Protein AF-A0A1V4I608-F1 (afdb_monomer)

Radius of gyration: 16.25 Å; Cα contacts (8 Å, |Δi|>4): 400; chains: 1; bounding box: 49×30×39 Å

Organism: NCBI:txid29349

Foldseek 3Di:
DWKWWDQFPPDQATHIDDDDPVVVQVQQVDAAEDAAALVRLVPDDPVVVRVRQRRIWMQQADFQRRGQDPPGGPWHQKQKFWFFADQLCLVVCCQPPDPFWWKKKAGQNADSHGGTIIIIFGWPDIDDQVVQLVLNCVVCVVSPVVRTDPCSSGSSDIDHRHYYYNPGDIDMDTDDDPDPPPDDDDDVNVNTTD

Mean predicted aligned error: 4.3 Å

Secondary structure (DSSP, 8-state):
-EEEEESSTT-S--EEEE--HHHHHHHHSSPEEPSS-HHHHHHS-HHHHHHHH-S-EEESS-BGGG--STT-B--EEEEEEEESS--TTHHHHHHHH--S-EEEEE-TT-BTTB--EEEEEEEEEEE-HHHHHHHHHHHHHHH-GGGB-GGGG-TT--EEPPEE-TT----EEEE---S----S---TTGGGB-

Structure (mmCIF, N/CA/C/O backbone):
data_AF-A0A1V4I608-F1
#
_entry.id   AF-A0A1V4I608-F1
#
loop_
_atom_site.group_PDB
_atom_site.id
_atom_site.type_symbol
_atom_site.label_atom_id
_atom_site.label_alt_id
_atom_site.label_comp_id
_atom_site.label_asym_id
_atom_site.label_entity_id
_atom_site.label_seq_id
_atom_site.pdbx_PDB_ins_code
_atom_site.Cartn_x
_atom_site.Cartn_y
_atom_site.Cartn_z
_atom_site.occupancy
_atom_site.B_iso_or_equiv
_atom_site.auth_seq_id
_atom_site.auth_comp_id
_atom_site.auth_asym_id
_atom_site.auth_atom_id
_atom_site.pdbx_PDB_model_num
ATOM 1 N N . MET A 1 1 ? -9.593 11.914 5.713 1.00 96.25 1 MET A N 1
ATOM 2 C CA . MET A 1 1 ? -9.342 10.465 5.909 1.00 96.25 1 MET A CA 1
ATOM 3 C C . MET A 1 1 ? -8.212 10.274 6.912 1.00 96.25 1 MET A C 1
ATOM 5 O O . MET A 1 1 ? -7.323 11.114 6.968 1.00 96.25 1 MET A O 1
ATOM 9 N N . LYS A 1 2 ? -8.224 9.178 7.674 1.00 98.50 2 LYS A N 1
ATOM 10 C CA . LYS A 1 2 ? -7.239 8.855 8.719 1.00 98.50 2 LYS A CA 1
ATOM 11 C C . LYS A 1 2 ? -6.144 7.929 8.195 1.00 98.50 2 LYS A C 1
ATOM 13 O O . LYS A 1 2 ? -6.455 6.839 7.716 1.00 98.50 2 LYS A O 1
ATOM 18 N N . ILE A 1 3 ? -4.876 8.307 8.354 1.00 98.69 3 ILE A N 1
ATOM 19 C CA . ILE A 1 3 ? -3.728 7.440 8.046 1.00 98.69 3 ILE A CA 1
ATOM 20 C C . ILE A 1 3 ? -2.673 7.486 9.153 1.00 98.69 3 ILE A C 1
ATOM 22 O O . ILE A 1 3 ? -2.548 8.471 9.878 1.00 98.69 3 ILE A O 1
ATOM 26 N N . ALA A 1 4 ? -1.870 6.435 9.260 1.00 98.69 4 ALA A N 1
ATOM 27 C CA . ALA A 1 4 ? -0.684 6.407 10.103 1.00 98.69 4 ALA A CA 1
ATOM 28 C C . ALA A 1 4 ? 0.540 6.268 9.206 1.00 98.69 4 ALA A C 1
ATOM 30 O O . ALA A 1 4 ? 0.573 5.365 8.377 1.00 98.69 4 ALA A O 1
ATOM 31 N N . VAL A 1 5 ? 1.534 7.141 9.356 1.00 98.62 5 VAL A N 1
ATOM 32 C CA . VAL A 1 5 ? 2.731 7.155 8.500 1.00 98.62 5 VAL A CA 1
ATOM 33 C C . VAL A 1 5 ? 3.983 6.730 9.256 1.00 98.62 5 VAL A C 1
ATOM 35 O O . VAL A 1 5 ? 4.122 7.023 10.447 1.00 98.62 5 VAL A O 1
ATOM 38 N N . GLY A 1 6 ? 4.877 6.053 8.544 1.00 97.94 6 GLY A N 1
ATOM 39 C CA . GLY A 1 6 ? 6.201 5.644 9.004 1.00 97.94 6 GLY A CA 1
ATOM 40 C C . GLY A 1 6 ? 7.243 5.924 7.923 1.00 97.94 6 GLY A C 1
ATOM 41 O O . GLY A 1 6 ? 6.918 5.963 6.734 1.00 97.94 6 GLY A O 1
ATOM 42 N N . ASN A 1 7 ? 8.482 6.131 8.349 1.00 97.38 7 ASN A N 1
ATOM 43 C CA . ASN A 1 7 ? 9.650 6.311 7.492 1.00 97.38 7 ASN A CA 1
ATOM 44 C C . ASN A 1 7 ? 10.272 4.972 7.084 1.00 97.38 7 ASN A C 1
ATOM 46 O O . ASN A 1 7 ? 10.995 4.925 6.099 1.00 97.38 7 ASN A O 1
ATOM 50 N N . SER A 1 8 ? 9.981 3.899 7.824 1.00 97.00 8 SER A N 1
ATOM 51 C CA . SER A 1 8 ? 10.413 2.541 7.497 1.00 97.00 8 SER A CA 1
ATOM 52 C C . SER A 1 8 ? 9.378 1.496 7.916 1.00 97.00 8 SER A C 1
ATOM 54 O O . SER A 1 8 ? 8.658 1.660 8.908 1.00 97.00 8 SER A O 1
ATOM 56 N N . ARG A 1 9 ? 9.360 0.346 7.231 1.00 96.06 9 ARG A N 1
ATOM 57 C CA . ARG A 1 9 ? 8.638 -0.867 7.660 1.00 96.06 9 ARG A CA 1
ATOM 58 C C . ARG A 1 9 ? 9.006 -1.321 9.077 1.00 96.06 9 ARG A C 1
ATOM 60 O O . ARG A 1 9 ? 8.184 -1.972 9.733 1.00 96.06 9 ARG A O 1
ATOM 67 N N . MET A 1 10 ? 10.220 -0.976 9.521 1.00 96.25 10 MET A N 1
ATOM 68 C CA . MET A 1 10 ? 10.801 -1.326 10.819 1.00 96.25 10 MET A CA 1
ATOM 69 C C . MET A 1 10 ? 10.410 -0.353 11.940 1.00 96.25 10 MET A C 1
ATOM 71 O O . MET A 1 10 ? 10.720 -0.609 13.108 1.00 96.25 10 MET A O 1
ATOM 75 N N . ASP A 1 11 ? 9.705 0.739 11.622 1.00 96.88 11 ASP A N 1
ATOM 76 C CA . ASP A 1 11 ? 9.309 1.731 12.615 1.00 96.88 11 ASP A CA 1
ATOM 77 C C . ASP A 1 11 ? 8.405 1.128 13.690 1.00 96.88 11 ASP A C 1
ATOM 79 O O . ASP A 1 11 ? 7.340 0.554 13.430 1.00 96.88 11 ASP A O 1
ATOM 83 N N . LYS A 1 12 ? 8.806 1.336 14.947 1.00 95.44 12 LYS A N 1
ATOM 84 C CA . LYS A 1 12 ? 8.015 0.951 16.123 1.00 95.44 12 LYS A CA 1
ATOM 85 C C . LYS A 1 12 ? 6.909 1.959 16.436 1.00 95.44 12 LYS A C 1
ATOM 87 O O . LYS A 1 12 ? 5.921 1.586 17.072 1.00 95.44 12 LYS A O 1
ATOM 92 N N . LYS A 1 13 ? 7.083 3.217 16.012 1.00 97.06 13 LYS A N 1
ATOM 93 C CA . LYS A 1 13 ? 6.174 4.334 16.279 1.00 97.06 13 LYS A CA 1
ATOM 94 C C . LYS A 1 13 ? 5.799 5.038 14.976 1.00 97.06 13 LYS A C 1
ATOM 96 O O . LYS A 1 13 ? 6.612 5.717 14.367 1.00 97.06 13 LYS A O 1
ATOM 101 N N . TRP A 1 14 ? 4.542 4.881 14.606 1.00 98.44 14 TRP A N 1
ATOM 102 C CA . TRP A 1 14 ? 3.877 5.464 13.456 1.00 98.44 14 TRP A CA 1
ATOM 103 C C . TRP A 1 14 ? 3.117 6.714 13.894 1.00 98.44 14 TRP A C 1
ATOM 105 O O . TRP A 1 14 ? 2.554 6.765 14.994 1.00 98.44 14 TRP A O 1
ATOM 115 N N . LYS A 1 15 ? 3.090 7.731 13.036 1.00 98.62 15 LYS A N 1
ATOM 116 C CA . LYS A 1 15 ? 2.418 9.002 13.314 1.00 98.62 15 LYS A CA 1
ATOM 117 C C . LYS A 1 15 ? 1.023 8.994 12.699 1.00 98.62 15 LYS A C 1
ATOM 119 O O . LYS A 1 15 ? 0.893 9.037 11.478 1.00 98.62 15 LYS A O 1
ATOM 124 N N . ASN A 1 16 ? -0.005 8.965 13.543 1.00 98.69 16 ASN A N 1
ATOM 125 C CA . ASN A 1 16 ? -1.384 9.187 13.110 1.00 98.69 16 ASN A CA 1
ATOM 126 C C . ASN A 1 16 ? -1.534 10.631 12.609 1.00 98.69 16 ASN A C 1
ATOM 128 O O . ASN A 1 16 ? -1.031 11.563 13.241 1.00 98.69 16 ASN A O 1
ATOM 132 N N . LYS A 1 17 ? -2.213 10.806 11.477 1.00 98.25 17 LYS A N 1
ATOM 133 C CA . LYS A 1 17 ? -2.583 12.106 10.917 1.00 98.25 17 LYS A CA 1
ATOM 134 C C . LYS A 1 17 ? -3.843 11.979 10.066 1.00 98.25 17 LYS A C 1
ATOM 136 O O . LYS A 1 17 ? -4.234 10.872 9.687 1.00 98.25 17 LYS A O 1
ATOM 141 N N . ASP A 1 18 ? -4.417 13.120 9.728 1.00 98.44 18 ASP A N 1
ATOM 142 C CA . ASP A 1 18 ? -5.490 13.208 8.749 1.00 98.44 18 ASP A CA 1
ATOM 143 C C . ASP A 1 18 ? -4.939 13.718 7.414 1.00 98.44 18 ASP A C 1
ATOM 145 O O . ASP A 1 18 ? -3.941 14.441 7.368 1.00 98.44 18 ASP A O 1
ATOM 149 N N . ILE A 1 19 ? -5.547 13.269 6.320 1.00 98.19 19 ILE A N 1
ATOM 150 C CA . ILE A 1 19 ? -5.201 13.639 4.946 1.00 98.19 19 ILE A CA 1
ATOM 151 C C . ILE A 1 19 ? -6.474 13.677 4.088 1.00 98.19 19 ILE A C 1
ATOM 153 O O . ILE A 1 19 ? -7.388 12.867 4.300 1.00 98.19 19 ILE A O 1
ATOM 157 N N . SER A 1 20 ? -6.558 14.613 3.142 1.00 97.38 20 SER A N 1
ATOM 158 C CA . SER A 1 20 ? -7.608 14.619 2.114 1.00 97.38 20 SER A CA 1
ATOM 159 C C . SER A 1 20 ? -7.353 13.517 1.073 1.00 97.38 20 SER A C 1
ATOM 161 O O . SER A 1 20 ? -6.256 12.950 1.007 1.00 97.38 20 SER A O 1
ATOM 163 N N . TRP A 1 21 ? -8.364 13.155 0.280 1.00 96.38 21 TRP A N 1
ATOM 164 C CA . TRP A 1 21 ? -8.167 12.181 -0.803 1.00 96.38 21 TRP A CA 1
ATOM 165 C C . TRP A 1 21 ? -7.263 12.753 -1.898 1.00 96.38 21 TRP A C 1
ATOM 167 O O . TRP A 1 21 ? -6.399 12.058 -2.435 1.00 96.38 21 TRP A O 1
ATOM 177 N N . GLU A 1 22 ? -7.404 14.047 -2.150 1.00 96.31 22 GLU A N 1
ATOM 178 C CA . GLU A 1 22 ? -6.647 14.830 -3.115 1.00 96.31 22 GLU A CA 1
ATOM 179 C C . GLU A 1 22 ? -5.164 14.873 -2.735 1.00 96.31 22 GLU A C 1
ATOM 181 O O . GLU A 1 22 ? -4.315 14.541 -3.564 1.00 96.31 22 GLU A O 1
ATOM 186 N N . ASP A 1 23 ? -4.848 15.174 -1.470 1.00 97.75 23 ASP A N 1
ATOM 187 C CA . ASP A 1 23 ? -3.469 15.186 -0.962 1.00 97.75 23 ASP A CA 1
ATOM 188 C C . ASP A 1 23 ? -2.861 13.784 -0.942 1.00 97.75 23 ASP A C 1
ATOM 190 O O . ASP A 1 23 ? -1.670 13.612 -1.214 1.00 97.75 23 ASP A O 1
ATOM 194 N N . PHE A 1 24 ? -3.663 12.758 -0.631 1.00 98.25 24 PHE A N 1
ATOM 195 C CA . PHE A 1 24 ? -3.201 11.374 -0.703 1.00 98.25 24 PHE A CA 1
ATOM 196 C C . PHE A 1 24 ? -2.825 11.007 -2.143 1.00 98.25 24 PHE A C 1
ATOM 198 O O . PHE A 1 24 ? -1.715 10.528 -2.381 1.00 98.25 24 PHE A O 1
ATOM 205 N N . CYS A 1 25 ? -3.703 11.298 -3.107 1.00 97.81 25 CYS A N 1
ATOM 206 C CA . CYS A 1 25 ? -3.433 11.091 -4.527 1.00 97.81 25 CYS A CA 1
ATOM 207 C C . CYS A 1 25 ? -2.210 11.891 -4.987 1.00 97.81 25 CYS A C 1
ATOM 209 O O . CYS A 1 25 ? -1.342 11.342 -5.660 1.00 97.81 25 CYS A O 1
ATOM 211 N N . ALA A 1 26 ? -2.096 13.162 -4.592 1.00 97.62 26 ALA A N 1
ATOM 212 C CA . ALA A 1 26 ? -0.936 13.997 -4.894 1.00 97.62 26 ALA A CA 1
ATOM 213 C C . ALA A 1 26 ? 0.365 13.390 -4.349 1.00 97.62 26 ALA A C 1
ATOM 215 O O . ALA A 1 26 ? 1.379 13.381 -5.044 1.00 97.62 26 ALA A O 1
ATOM 216 N N . ARG A 1 27 ? 0.333 12.810 -3.141 1.00 97.38 27 ARG A N 1
ATOM 217 C CA . ARG A 1 27 ? 1.498 12.154 -2.536 1.00 97.38 27 ARG A CA 1
ATOM 218 C C . ARG A 1 27 ? 1.957 10.920 -3.309 1.00 97.38 27 ARG A C 1
ATOM 220 O O . ARG A 1 27 ? 3.168 10.700 -3.381 1.00 97.38 27 ARG A O 1
ATOM 227 N N . VAL A 1 28 ? 1.028 10.113 -3.831 1.00 98.06 28 VAL A N 1
ATOM 228 C CA . VAL A 1 28 ? 1.359 8.875 -4.563 1.00 98.06 28 VAL A CA 1
ATOM 229 C C . VAL A 1 28 ? 1.625 9.096 -6.053 1.00 98.06 28 VAL A C 1
ATOM 231 O O . VAL A 1 28 ? 2.233 8.232 -6.668 1.00 98.06 28 VAL A O 1
ATOM 234 N N . LYS A 1 29 ? 1.258 10.254 -6.626 1.00 97.50 29 LYS A N 1
ATOM 235 C CA . LYS A 1 29 ? 1.559 10.632 -8.026 1.00 97.50 29 LYS A CA 1
ATOM 236 C C . LYS A 1 29 ? 3.047 10.671 -8.367 1.00 97.50 29 LYS A C 1
ATOM 238 O O . LYS A 1 29 ? 3.391 10.557 -9.538 1.00 97.50 29 LYS A O 1
ATOM 243 N N . THR A 1 30 ? 3.915 10.806 -7.370 1.00 95.62 30 THR A N 1
ATOM 244 C CA . THR A 1 30 ? 5.365 10.854 -7.569 1.00 95.62 30 THR A CA 1
ATOM 245 C C . THR A 1 30 ? 6.028 9.672 -6.883 1.00 95.62 30 THR A C 1
ATOM 247 O O . THR A 1 30 ? 5.910 9.502 -5.669 1.00 95.62 30 THR A O 1
ATOM 250 N N . THR A 1 31 ? 6.767 8.882 -7.659 1.00 98.38 31 THR A N 1
ATOM 251 C CA . THR A 1 31 ? 7.584 7.776 -7.153 1.00 98.38 31 THR A CA 1
ATOM 252 C C . THR A 1 31 ? 8.979 8.237 -6.744 1.00 98.38 31 THR A C 1
ATOM 254 O O . THR A 1 31 ? 9.553 9.133 -7.367 1.00 98.38 31 THR A O 1
ATOM 257 N N . GLN A 1 32 ? 9.554 7.601 -5.724 1.00 98.44 32 GLN A N 1
ATOM 258 C CA . GLN A 1 32 ? 10.976 7.742 -5.436 1.00 98.44 32 GLN A CA 1
ATOM 259 C C . GLN A 1 32 ? 11.786 6.802 -6.331 1.00 98.44 32 GLN A C 1
ATOM 261 O O . GLN A 1 32 ? 11.643 5.581 -6.259 1.00 98.44 32 GLN A O 1
ATOM 266 N N . ARG A 1 33 ? 12.659 7.381 -7.159 1.00 98.44 33 ARG A N 1
ATOM 267 C CA . ARG A 1 33 ? 13.592 6.617 -7.985 1.00 98.44 33 ARG A CA 1
ATOM 268 C C . ARG A 1 33 ? 14.778 6.140 -7.157 1.00 98.44 33 ARG A C 1
ATOM 270 O O . ARG A 1 33 ? 15.404 6.936 -6.459 1.00 98.44 33 ARG A O 1
ATOM 277 N N . THR A 1 34 ? 15.052 4.846 -7.226 1.00 98.19 34 THR A N 1
ATOM 278 C CA . THR A 1 34 ? 16.224 4.203 -6.623 1.00 98.19 34 THR A CA 1
ATOM 279 C C . THR A 1 34 ? 17.317 4.022 -7.678 1.00 98.19 34 THR A C 1
ATOM 281 O O . THR A 1 34 ? 17.099 4.272 -8.864 1.00 98.19 34 THR A O 1
ATOM 284 N N . THR A 1 35 ? 18.536 3.700 -7.247 1.00 97.75 35 THR A N 1
ATOM 285 C CA . THR A 1 35 ? 19.721 3.731 -8.119 1.00 97.75 35 THR A CA 1
ATOM 286 C C . THR A 1 35 ? 19.857 2.487 -8.987 1.00 97.75 35 THR A C 1
ATOM 288 O O . THR A 1 35 ? 20.356 2.573 -10.105 1.00 97.75 35 THR A O 1
ATOM 291 N N . GLU A 1 36 ? 19.426 1.337 -8.481 1.00 98.31 36 GLU A N 1
ATOM 292 C CA . GLU A 1 36 ? 19.497 0.069 -9.196 1.00 98.31 36 GLU A CA 1
ATOM 293 C C . GLU A 1 36 ? 18.494 0.009 -10.349 1.00 98.31 36 GLU A C 1
ATOM 295 O O . GLU A 1 36 ? 17.452 0.668 -10.342 1.00 98.31 36 GLU A O 1
ATOM 300 N N . THR A 1 37 ? 18.819 -0.808 -11.338 1.00 98.50 37 THR A N 1
ATOM 301 C CA . THR A 1 37 ? 17.921 -1.199 -12.426 1.00 98.50 37 THR A CA 1
ATOM 302 C C . THR A 1 37 ? 16.945 -2.294 -11.983 1.00 98.50 37 THR A C 1
ATOM 304 O O . THR A 1 37 ? 17.170 -2.993 -10.990 1.00 98.50 37 THR A O 1
ATOM 307 N N . VAL A 1 38 ? 15.866 -2.500 -12.740 1.00 97.94 38 VAL A N 1
ATOM 308 C CA . VAL A 1 38 ? 14.900 -3.589 -12.513 1.00 97.94 38 VAL A CA 1
ATOM 309 C C . VAL A 1 38 ? 15.606 -4.952 -12.507 1.00 97.94 38 VAL A C 1
ATOM 311 O O . VAL A 1 38 ? 15.299 -5.824 -11.686 1.00 97.94 38 VAL A O 1
ATOM 314 N N . GLU A 1 39 ? 16.582 -5.143 -13.395 1.00 97.88 39 GLU A N 1
ATOM 315 C CA . GLU A 1 39 ? 17.366 -6.369 -13.533 1.00 97.88 39 GLU A CA 1
ATOM 316 C C . GLU A 1 39 ? 18.256 -6.620 -12.313 1.00 97.88 39 GLU A C 1
ATOM 318 O O . GLU A 1 39 ? 18.344 -7.751 -11.826 1.00 97.88 39 GLU A O 1
ATOM 323 N N . GLU A 1 40 ? 18.912 -5.574 -11.807 1.00 98.25 40 GLU A N 1
ATOM 324 C CA . GLU A 1 40 ? 19.724 -5.640 -10.591 1.00 98.25 40 GLU A CA 1
ATOM 325 C C . GLU A 1 40 ? 18.850 -5.922 -9.373 1.00 98.25 40 GLU A C 1
ATOM 327 O O . GLU A 1 40 ? 19.129 -6.864 -8.628 1.00 98.25 40 GLU A O 1
ATOM 332 N N . TYR A 1 41 ? 17.741 -5.189 -9.220 1.00 98.12 41 TYR A N 1
ATOM 333 C CA . TYR A 1 41 ? 16.797 -5.367 -8.119 1.00 98.12 41 TYR A CA 1
ATOM 334 C C . TYR A 1 41 ? 16.296 -6.813 -8.025 1.00 98.12 41 TYR A C 1
ATOM 336 O O . TYR A 1 41 ? 16.252 -7.409 -6.943 1.00 98.12 41 TYR A O 1
ATOM 344 N N . ARG A 1 42 ? 15.959 -7.428 -9.166 1.00 96.25 42 ARG A N 1
ATOM 345 C CA . ARG A 1 42 ? 15.467 -8.815 -9.235 1.00 96.25 42 ARG A CA 1
ATOM 346 C C . ARG A 1 42 ? 16.491 -9.852 -8.772 1.00 96.25 42 ARG A C 1
ATOM 348 O O . ARG A 1 42 ? 16.083 -10.883 -8.242 1.00 96.25 42 ARG A O 1
ATOM 355 N N . LYS A 1 43 ? 17.791 -9.581 -8.925 1.00 97.62 43 LYS A N 1
ATOM 356 C CA . LYS A 1 43 ? 18.880 -10.478 -8.493 1.00 97.62 43 LYS A CA 1
ATOM 357 C C . LYS A 1 43 ? 19.172 -10.391 -6.992 1.00 97.62 43 LYS A C 1
ATOM 359 O O . LYS A 1 43 ? 19.832 -11.274 -6.446 1.00 97.62 43 LYS A O 1
ATOM 364 N N . LEU A 1 44 ? 18.698 -9.342 -6.318 1.00 97.62 44 LEU A N 1
ATOM 365 C CA . LEU A 1 44 ? 18.917 -9.146 -4.888 1.00 97.62 44 LEU A CA 1
ATOM 366 C C . LEU A 1 44 ? 18.122 -10.138 -4.035 1.00 97.62 44 LEU A C 1
ATOM 368 O O . LEU A 1 44 ? 17.030 -10.589 -4.390 1.00 97.62 44 LEU A O 1
ATOM 372 N N . LYS A 1 45 ? 18.642 -10.426 -2.839 1.00 97.88 45 LYS A N 1
ATOM 373 C CA . LYS A 1 45 ? 17.911 -11.214 -1.839 1.00 97.88 45 LYS A CA 1
ATOM 374 C C . LYS A 1 45 ? 16.685 -10.435 -1.355 1.00 97.88 45 LYS A C 1
ATOM 376 O O . LYS A 1 45 ? 16.708 -9.208 -1.284 1.00 97.88 45 LYS A O 1
ATOM 381 N N . ARG A 1 46 ? 15.643 -11.149 -0.915 1.00 95.75 46 ARG A N 1
ATOM 382 C CA . ARG A 1 46 ? 14.383 -10.552 -0.426 1.00 95.75 46 ARG A CA 1
ATOM 383 C C . ARG A 1 46 ? 14.590 -9.439 0.611 1.00 95.75 46 ARG A C 1
ATOM 385 O O . ARG A 1 46 ? 13.926 -8.418 0.522 1.00 95.75 46 ARG A O 1
ATOM 392 N N . GLY A 1 47 ? 15.516 -9.618 1.557 1.00 97.19 47 GLY A N 1
ATOM 393 C CA . GLY A 1 47 ? 15.830 -8.592 2.559 1.00 97.19 47 GLY A CA 1
ATOM 394 C C . GLY A 1 47 ? 16.302 -7.281 1.927 1.00 97.19 47 GLY A C 1
ATOM 395 O O . GLY A 1 47 ? 15.717 -6.242 2.187 1.00 97.19 47 GLY A O 1
ATOM 396 N N . GLN A 1 48 ? 17.266 -7.356 1.006 1.00 97.62 48 GLN A N 1
ATOM 397 C CA . GLN A 1 48 ? 17.793 -6.191 0.287 1.00 97.62 48 GLN A CA 1
ATOM 398 C C . GLN A 1 48 ? 16.725 -5.534 -0.598 1.00 97.62 48 GLN A C 1
ATOM 400 O O . GLN A 1 48 ? 16.621 -4.314 -0.637 1.00 97.62 48 GLN A O 1
ATOM 405 N N . GLN A 1 49 ? 15.895 -6.337 -1.274 1.00 98.12 49 GLN A N 1
ATOM 406 C CA . GLN A 1 49 ? 14.754 -5.835 -2.046 1.00 98.12 49 GLN A CA 1
ATOM 407 C C . GLN A 1 49 ? 13.772 -5.055 -1.170 1.00 98.12 49 GLN A C 1
ATOM 409 O O . GLN A 1 49 ? 13.253 -4.013 -1.578 1.00 98.12 49 GLN A O 1
ATOM 414 N N . ASP A 1 50 ? 13.483 -5.581 0.019 1.00 97.38 50 ASP A N 1
ATOM 415 C CA . ASP A 1 50 ? 12.602 -4.918 0.962 1.00 97.38 50 ASP A CA 1
ATOM 416 C C . ASP A 1 50 ? 13.218 -3.633 1.524 1.00 97.38 50 ASP A C 1
ATOM 418 O O . ASP A 1 50 ? 12.479 -2.679 1.727 1.00 97.38 50 ASP A O 1
ATOM 422 N N . ASP A 1 51 ? 14.530 -3.598 1.754 1.00 97.75 51 ASP A N 1
ATOM 423 C CA . ASP A 1 51 ? 15.219 -2.412 2.271 1.00 97.75 51 ASP A CA 1
ATOM 424 C C . ASP A 1 51 ? 15.280 -1.293 1.216 1.00 97.75 51 ASP A C 1
ATOM 426 O O . ASP A 1 51 ? 15.032 -0.136 1.534 1.00 97.75 51 ASP A O 1
ATOM 430 N N . ILE A 1 52 ? 15.517 -1.630 -0.056 1.00 98.00 52 ILE A N 1
ATOM 431 C CA . ILE A 1 52 ? 15.530 -0.661 -1.168 1.00 98.00 52 ILE A CA 1
ATOM 432 C C . ILE A 1 52 ? 14.147 -0.055 -1.415 1.00 98.00 52 ILE A C 1
ATOM 434 O O . ILE A 1 52 ? 14.015 1.153 -1.611 1.00 98.00 52 ILE A O 1
ATOM 438 N N . LYS A 1 53 ? 13.094 -0.884 -1.422 1.00 96.50 53 LYS A N 1
ATOM 439 C CA . LYS A 1 53 ? 11.738 -0.390 -1.706 1.00 96.50 53 LYS A CA 1
ATOM 440 C C . LYS A 1 53 ? 11.141 0.399 -0.537 1.00 96.50 53 LYS A C 1
ATOM 442 O O . LYS A 1 53 ? 10.122 1.067 -0.735 1.00 96.50 53 LYS A O 1
ATOM 447 N N . ASP A 1 54 ? 11.726 0.283 0.657 1.00 98.06 54 ASP A N 1
ATOM 448 C CA . ASP A 1 54 ? 11.269 0.926 1.886 1.00 98.06 54 ASP A CA 1
ATOM 449 C C . ASP A 1 54 ? 11.646 2.408 1.922 1.00 98.06 54 ASP A C 1
ATOM 451 O O . ASP A 1 54 ? 12.580 2.847 2.582 1.00 98.06 54 ASP A O 1
ATOM 455 N N . VAL A 1 55 ? 10.848 3.195 1.213 1.00 97.88 55 VAL A N 1
ATOM 456 C CA . VAL A 1 55 ? 10.889 4.663 1.212 1.00 97.88 55 VAL A CA 1
ATOM 457 C C . VAL A 1 55 ? 9.872 5.250 2.202 1.00 97.88 55 VAL A C 1
ATOM 459 O O . VAL A 1 55 ? 9.300 6.329 2.008 1.00 97.88 55 VAL A O 1
ATOM 462 N N . GLY A 1 56 ? 9.579 4.477 3.249 1.00 98.25 56 GLY A N 1
ATOM 463 C CA . GLY A 1 56 ? 8.464 4.685 4.155 1.00 98.25 56 GLY A CA 1
ATOM 464 C C . GLY A 1 56 ? 7.128 4.216 3.588 1.00 98.25 56 GLY A C 1
ATOM 465 O O . GLY A 1 56 ? 7.000 3.713 2.468 1.00 98.25 56 GLY A O 1
ATOM 466 N N . GLY A 1 57 ? 6.084 4.396 4.388 1.00 98.25 57 GLY A N 1
ATOM 467 C CA . GLY A 1 57 ? 4.752 3.947 4.019 1.00 98.25 57 GLY A CA 1
ATOM 468 C C . GLY A 1 57 ? 3.656 4.475 4.921 1.00 98.25 57 GLY A C 1
ATOM 469 O O . GLY A 1 57 ? 3.848 5.383 5.739 1.00 98.25 57 GLY A O 1
ATOM 470 N N . PHE A 1 58 ? 2.483 3.877 4.766 1.00 98.69 58 PHE A N 1
ATOM 471 C CA . PHE A 1 58 ? 1.298 4.213 5.532 1.00 98.69 58 PHE A CA 1
ATOM 472 C C . PHE A 1 58 ? 0.467 2.981 5.875 1.00 98.69 58 PHE A C 1
ATOM 474 O O . PHE A 1 58 ? 0.469 1.976 5.171 1.00 98.69 58 PHE A O 1
ATOM 481 N N . VAL A 1 59 ? -0.297 3.092 6.953 1.00 98.62 59 VAL A N 1
ATOM 482 C CA . VAL A 1 59 ? -1.483 2.279 7.214 1.00 98.62 59 VAL A CA 1
ATOM 483 C C . VAL A 1 59 ? -2.688 3.172 6.933 1.00 98.62 59 VAL A C 1
ATOM 485 O O . VAL A 1 59 ? -2.710 4.328 7.360 1.00 98.62 59 VAL A O 1
ATOM 488 N N . GLY A 1 60 ? -3.688 2.657 6.217 1.00 98.19 60 GLY A N 1
ATOM 489 C CA . GLY A 1 60 ? -4.901 3.387 5.829 1.00 98.19 60 GLY A CA 1
ATOM 490 C C . GLY A 1 60 ? -5.888 3.631 6.975 1.00 98.19 60 GLY A C 1
ATOM 491 O O . GLY A 1 60 ? -7.081 3.390 6.815 1.00 98.19 60 GLY A O 1
ATOM 492 N N . GLY A 1 61 ? -5.390 4.013 8.149 1.00 98.25 61 GLY A N 1
ATOM 493 C CA . GLY A 1 61 ? -6.137 4.135 9.394 1.00 98.25 61 GLY A CA 1
ATOM 494 C C . GLY A 1 61 ? -5.280 4.669 10.541 1.00 98.25 61 GLY A C 1
ATOM 495 O O . GLY A 1 61 ? -4.082 4.888 10.372 1.00 98.25 61 GLY A O 1
ATOM 496 N N . HIS A 1 62 ? -5.870 4.869 11.720 1.00 98.62 62 HIS A N 1
ATOM 497 C CA . HIS A 1 62 ? -5.123 5.258 12.925 1.00 98.62 62 HIS A CA 1
ATOM 498 C C . HIS A 1 62 ? -4.736 4.045 13.770 1.00 98.62 62 HIS A C 1
ATOM 500 O O . HIS A 1 62 ? -5.448 3.042 13.835 1.00 98.62 62 HIS A O 1
ATOM 506 N N . LEU A 1 63 ? -3.602 4.160 14.459 1.00 98.69 63 LEU A N 1
ATOM 507 C CA . LEU A 1 63 ? -3.039 3.103 15.294 1.00 98.69 63 LEU A CA 1
ATOM 508 C C . LEU A 1 63 ? -3.038 3.501 16.773 1.00 98.69 63 LEU A C 1
ATOM 510 O O . LEU A 1 63 ? -2.598 4.597 17.139 1.00 98.69 63 LEU A O 1
ATOM 514 N N . LYS A 1 64 ? -3.463 2.587 17.649 1.00 98.38 64 LYS A N 1
ATOM 515 C CA . LYS A 1 64 ? -3.423 2.741 19.106 1.00 98.38 64 LYS A CA 1
ATOM 516 C C . LYS A 1 64 ? -1.973 2.877 19.561 1.00 98.38 64 LYS A C 1
ATOM 518 O O . LYS A 1 64 ? -1.148 1.988 19.330 1.00 98.38 64 LYS A O 1
ATOM 523 N N . GLY A 1 65 ? -1.656 4.014 20.183 1.00 97.06 65 GLY A N 1
ATOM 524 C CA . GLY A 1 65 ? -0.296 4.348 20.616 1.00 97.06 65 GLY A CA 1
ATOM 525 C C . GLY A 1 65 ? 0.720 4.442 19.470 1.00 97.06 65 GLY A C 1
ATOM 526 O O . GLY A 1 65 ? 1.914 4.288 19.714 1.00 97.06 65 GLY A O 1
ATOM 527 N N . GLY A 1 66 ? 0.262 4.624 18.223 1.00 97.38 66 GLY A N 1
ATOM 528 C CA . GLY A 1 66 ? 1.134 4.666 17.048 1.00 97.38 66 GLY A CA 1
ATOM 529 C C . GLY A 1 66 ? 1.849 3.343 16.765 1.00 97.38 66 GLY A C 1
ATOM 530 O O . GLY A 1 66 ? 2.906 3.343 16.150 1.00 97.38 66 GLY A O 1
ATOM 531 N N . ARG A 1 67 ? 1.341 2.200 17.238 1.00 97.62 67 ARG A N 1
ATOM 532 C CA . ARG A 1 67 ? 2.029 0.914 17.066 1.00 97.62 67 ARG A CA 1
ATOM 533 C C . ARG A 1 67 ? 1.298 0.027 16.070 1.00 97.62 67 ARG A C 1
ATOM 535 O O . ARG A 1 67 ? 0.165 -0.373 16.316 1.00 97.62 67 ARG A O 1
ATOM 542 N N . ARG A 1 68 ? 1.982 -0.328 14.983 1.00 96.94 68 ARG A N 1
ATOM 543 C CA . ARG A 1 68 ? 1.469 -1.214 13.934 1.00 96.94 68 ARG A CA 1
ATOM 544 C C . ARG A 1 68 ? 1.586 -2.679 14.364 1.00 96.94 68 ARG A C 1
ATOM 546 O O . ARG A 1 68 ? 2.668 -3.256 14.325 1.00 96.94 68 ARG A O 1
ATOM 553 N N . LYS A 1 69 ? 0.477 -3.263 14.816 1.00 95.88 69 LYS A N 1
ATOM 554 C CA . LYS A 1 69 ? 0.319 -4.696 15.122 1.00 95.88 69 LYS A CA 1
ATOM 555 C C . LYS A 1 69 ? -1.169 -5.066 15.108 1.00 95.88 69 LYS A C 1
ATOM 557 O O . LYS A 1 69 ? -2.008 -4.173 15.226 1.00 95.88 69 LYS A O 1
ATOM 562 N N . LYS A 1 70 ? -1.484 -6.360 15.017 1.00 95.19 70 LYS A N 1
ATOM 563 C CA . LYS A 1 70 ? -2.855 -6.877 15.173 1.00 95.19 70 LYS A CA 1
ATOM 564 C C . LYS A 1 70 ? -3.488 -6.384 16.484 1.00 95.19 70 LYS A C 1
ATOM 566 O O . LYS A 1 70 ? -2.807 -6.358 17.516 1.00 95.19 70 LYS A O 1
ATOM 571 N N . GLY A 1 71 ? -4.753 -5.968 16.436 1.00 95.50 71 GLY A N 1
ATOM 572 C CA . GLY A 1 71 ? -5.505 -5.439 17.583 1.00 95.50 71 GLY A CA 1
ATOM 573 C C . GLY A 1 71 ? -5.154 -4.000 17.983 1.00 95.50 71 GLY A C 1
ATOM 574 O O . GLY A 1 71 ? -5.704 -3.472 18.948 1.00 95.50 71 GLY A O 1
ATOM 575 N N . ASN A 1 72 ? -4.226 -3.349 17.274 1.00 97.56 72 ASN A N 1
ATOM 576 C CA . ASN A 1 72 ? -3.883 -1.944 17.499 1.00 97.56 72 ASN A CA 1
ATOM 577 C C . ASN A 1 72 ? -4.424 -1.013 16.410 1.00 97.56 72 ASN A C 1
ATOM 579 O O . ASN A 1 72 ? -4.153 0.186 16.465 1.00 97.56 72 ASN A O 1
ATOM 583 N N . VAL A 1 73 ? -5.162 -1.522 15.427 1.00 98.19 73 VAL A N 1
ATOM 584 C CA . VAL A 1 73 ? -5.800 -0.680 14.415 1.00 98.19 73 VAL A CA 1
ATOM 585 C C . VAL A 1 73 ? -7.084 -0.124 15.015 1.00 98.19 73 VAL A C 1
ATOM 587 O O . VAL A 1 73 ? -8.010 -0.872 15.298 1.00 98.19 73 VAL A O 1
ATOM 590 N N . LEU A 1 74 ? -7.123 1.188 15.254 1.00 98.19 74 LEU A N 1
ATOM 591 C CA . LEU A 1 74 ? -8.303 1.842 15.829 1.00 98.19 74 LEU A CA 1
ATOM 592 C C . LEU A 1 74 ? -9.439 1.913 14.811 1.00 98.19 74 LEU A C 1
ATOM 594 O O . LEU A 1 74 ? -10.601 1.749 15.164 1.00 98.19 74 LEU A O 1
ATOM 598 N N . CYS A 1 75 ? -9.087 2.163 13.554 1.00 98.12 75 CYS A N 1
ATOM 599 C CA . CYS A 1 75 ? -10.006 2.175 12.430 1.00 98.12 75 CYS A CA 1
ATOM 600 C C . CYS A 1 75 ? -9.234 2.083 11.116 1.00 98.12 75 CYS A C 1
ATOM 602 O O . CYS A 1 75 ? -8.022 2.313 11.075 1.00 98.12 75 CYS A O 1
ATOM 604 N N . ARG A 1 76 ? -9.953 1.801 10.032 1.00 98.38 76 ARG A N 1
ATOM 605 C CA . ARG A 1 76 ? -9.507 1.928 8.646 1.00 98.38 76 ARG A CA 1
ATOM 606 C C . ARG A 1 76 ? -10.405 2.932 7.937 1.00 98.38 76 ARG A C 1
ATOM 608 O O . ARG A 1 76 ? -11.622 2.853 8.043 1.00 98.38 76 ARG A O 1
ATOM 615 N N . SER A 1 77 ? -9.794 3.871 7.226 1.00 98.19 77 SER A N 1
ATOM 616 C CA . SER A 1 77 ? -10.478 4.838 6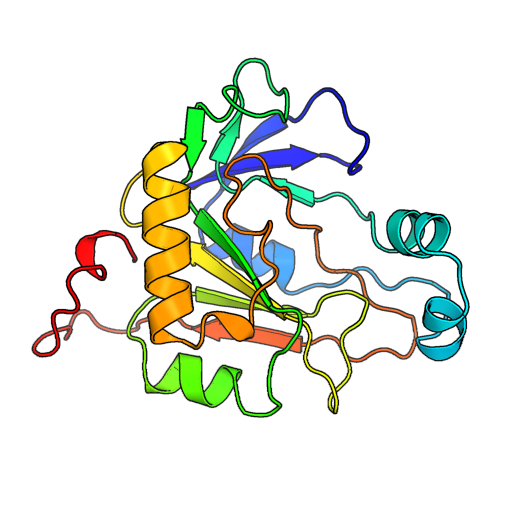.355 1.00 98.19 77 SER A CA 1
ATOM 617 C C . SER A 1 77 ? -10.148 4.639 4.870 1.00 98.19 77 SER A C 1
ATOM 619 O O . SER A 1 77 ? -10.734 5.291 4.014 1.00 98.19 77 SER A O 1
ATOM 621 N N . LEU A 1 78 ? -9.226 3.717 4.569 1.00 97.88 78 LEU A N 1
ATOM 622 C CA . LEU A 1 78 ? -8.876 3.274 3.222 1.00 97.88 78 LEU A CA 1
ATOM 623 C C . LEU A 1 78 ? -8.847 1.740 3.171 1.00 97.88 78 LEU A C 1
ATOM 625 O O . LEU A 1 78 ? -8.250 1.101 4.056 1.00 97.88 78 LEU A O 1
ATOM 629 N N . LEU A 1 79 ? -9.377 1.155 2.095 1.00 97.75 79 LEU A N 1
ATOM 630 C CA . LEU A 1 79 ? -8.913 -0.149 1.625 1.00 97.75 79 LEU A CA 1
ATOM 631 C C . LEU A 1 79 ? -7.568 0.027 0.943 1.00 97.75 79 LEU A C 1
ATOM 633 O O . LEU A 1 79 ? -7.361 0.968 0.180 1.00 97.75 79 LEU A O 1
ATOM 637 N N . THR A 1 80 ? -6.649 -0.877 1.246 1.00 98.19 80 THR A N 1
ATOM 638 C CA . THR A 1 80 ? -5.322 -0.888 0.644 1.00 98.19 80 THR A CA 1
ATOM 639 C C . THR A 1 80 ? -5.024 -2.321 0.243 1.00 98.19 80 THR A C 1
ATOM 641 O O . THR A 1 80 ? -4.755 -3.146 1.118 1.00 98.19 80 THR A O 1
ATOM 644 N N . LEU A 1 81 ? -5.120 -2.622 -1.048 1.00 98.44 81 LEU A N 1
ATOM 645 C CA . LEU A 1 81 ? -4.997 -3.978 -1.577 1.00 98.44 81 LEU A CA 1
ATOM 646 C C . LEU A 1 81 ? -3.724 -4.106 -2.428 1.00 98.44 81 LEU A C 1
ATOM 648 O O . LEU A 1 81 ? -3.542 -3.339 -3.372 1.00 98.44 81 LEU A O 1
ATOM 652 N N . ASP A 1 82 ? -2.835 -5.035 -2.069 1.00 98.06 82 ASP A N 1
ATOM 653 C CA . ASP A 1 82 ? -1.599 -5.355 -2.804 1.00 98.06 82 ASP A CA 1
ATOM 654 C C . ASP A 1 82 ? -1.942 -6.380 -3.894 1.00 98.06 82 ASP A C 1
ATOM 656 O O . ASP A 1 82 ? -2.307 -7.519 -3.599 1.00 98.06 82 ASP A O 1
ATOM 660 N N . MET A 1 83 ? -1.901 -5.950 -5.152 1.00 98.38 83 MET A N 1
ATOM 661 C CA . MET A 1 83 ? -2.201 -6.765 -6.324 1.00 98.38 83 MET A CA 1
ATOM 662 C C . MET A 1 83 ? -0.891 -7.278 -6.919 1.00 98.38 83 MET A C 1
ATOM 664 O O . MET A 1 83 ? -0.185 -6.553 -7.624 1.00 98.38 83 MET A O 1
ATOM 668 N N . ASP A 1 84 ? -0.567 -8.530 -6.615 1.00 97.44 84 ASP A N 1
ATOM 669 C CA . ASP A 1 84 ? 0.695 -9.165 -6.994 1.00 97.44 84 ASP A CA 1
ATOM 670 C C . ASP A 1 84 ? 0.632 -9.918 -8.325 1.00 97.44 84 ASP A C 1
ATOM 672 O O . ASP A 1 84 ? 1.679 -10.166 -8.928 1.00 97.44 84 ASP A O 1
ATOM 676 N N . TYR A 1 85 ? -0.577 -10.231 -8.793 1.00 97.81 85 TYR A N 1
ATOM 677 C CA . TYR A 1 85 ? -0.823 -11.018 -10.003 1.00 97.81 85 TYR A CA 1
ATOM 678 C C . TYR A 1 85 ? -1.738 -10.275 -10.982 1.00 97.81 85 TYR A C 1
ATOM 680 O O . TYR A 1 85 ? -2.602 -10.874 -11.615 1.00 97.81 85 TYR A O 1
ATOM 688 N N . GLY A 1 86 ? -1.581 -8.951 -11.080 1.00 96.00 86 GLY A N 1
ATOM 689 C CA . GLY A 1 86 ? -2.362 -8.121 -11.992 1.00 96.00 86 GLY A CA 1
ATOM 690 C C . GLY A 1 86 ? -2.165 -8.507 -13.461 1.00 96.00 86 GLY A C 1
ATOM 691 O O . GLY A 1 86 ? -1.166 -9.113 -13.846 1.00 96.00 86 GLY A O 1
ATOM 692 N N . ARG A 1 87 ? -3.136 -8.123 -14.291 1.00 95.50 87 ARG A N 1
ATOM 693 C CA . ARG A 1 87 ? -3.107 -8.297 -15.750 1.00 95.50 87 ARG A CA 1
ATOM 694 C C . ARG A 1 87 ? -2.872 -6.953 -16.443 1.00 95.50 87 ARG A C 1
ATOM 696 O O . ARG A 1 87 ? -3.220 -5.932 -15.850 1.00 95.50 87 ARG A O 1
ATOM 703 N N . PRO A 1 88 ? -2.318 -6.921 -17.669 1.00 94.81 88 PRO A N 1
ATOM 704 C CA . PRO A 1 88 ? -2.083 -5.669 -18.397 1.00 94.81 88 PRO A CA 1
ATOM 705 C C . PRO A 1 88 ? -3.319 -4.769 -18.530 1.00 94.81 88 PRO A C 1
ATOM 707 O O . PRO A 1 88 ? -3.176 -3.557 -18.495 1.00 94.81 88 PRO A O 1
ATOM 710 N N . ASP A 1 89 ? -4.514 -5.357 -18.609 1.00 94.50 89 ASP A N 1
ATOM 711 C CA . ASP A 1 89 ? -5.801 -4.672 -18.782 1.00 94.50 89 ASP A CA 1
ATOM 712 C C . ASP A 1 89 ? -6.551 -4.389 -17.463 1.00 94.50 89 ASP A C 1
ATOM 714 O O . ASP A 1 89 ? -7.732 -4.027 -17.460 1.00 94.50 89 ASP A O 1
ATOM 718 N N . ILE A 1 90 ? -5.912 -4.617 -16.308 1.00 94.69 90 ILE A N 1
ATOM 719 C CA . ILE A 1 90 ? -6.615 -4.582 -15.019 1.00 94.69 90 ILE A CA 1
ATOM 720 C C . ILE A 1 90 ? -7.116 -3.184 -14.661 1.00 94.69 90 ILE A C 1
ATOM 722 O O . ILE A 1 90 ? -8.141 -3.049 -13.993 1.00 94.69 90 ILE A O 1
ATOM 726 N N . TRP A 1 91 ? -6.415 -2.136 -15.096 1.00 95.38 91 TRP A N 1
ATOM 727 C CA . TRP A 1 91 ? -6.857 -0.771 -14.843 1.00 95.38 91 TRP A CA 1
ATOM 728 C C . TRP A 1 91 ? -8.109 -0.437 -15.652 1.00 95.38 91 TRP A C 1
ATOM 730 O O . TRP A 1 91 ? -9.069 0.095 -15.094 1.00 95.38 91 TRP A O 1
ATOM 740 N N . GLU A 1 92 ? -8.128 -0.795 -16.933 1.00 94.12 92 GLU A N 1
ATOM 741 C CA . GLU A 1 92 ? -9.264 -0.628 -17.833 1.00 94.12 92 GLU A CA 1
ATOM 742 C C . GLU A 1 92 ? -10.488 -1.332 -17.244 1.00 94.12 92 GLU A C 1
ATOM 744 O O . GLU A 1 92 ? -11.523 -0.695 -17.047 1.00 94.12 92 GLU A O 1
ATOM 749 N N . GLN A 1 93 ? -10.339 -2.594 -16.826 1.00 93.00 93 GLN A N 1
ATOM 750 C CA . GLN A 1 93 ? -11.403 -3.345 -16.155 1.00 93.00 93 GLN A CA 1
ATOM 751 C C . GLN A 1 93 ? -11.890 -2.657 -14.874 1.00 93.00 93 GLN A C 1
ATOM 753 O O . GLN A 1 93 ? -13.095 -2.470 -14.708 1.00 93.00 93 GLN A O 1
ATOM 758 N N . ILE A 1 94 ? -10.977 -2.238 -13.984 1.00 92.81 94 ILE A N 1
ATOM 759 C CA . ILE A 1 94 ? -11.355 -1.544 -12.743 1.00 92.81 94 ILE A CA 1
ATOM 760 C C . ILE A 1 94 ? -12.134 -0.261 -13.064 1.00 92.81 94 ILE A C 1
ATOM 762 O O . ILE A 1 94 ? -13.183 0.014 -12.481 1.00 92.81 94 ILE A O 1
ATOM 766 N N . SER A 1 95 ? -11.627 0.524 -14.014 1.00 91.44 95 SER A N 1
ATOM 767 C CA . SER A 1 95 ? -12.195 1.818 -14.374 1.00 91.44 95 SER A CA 1
ATOM 768 C C . SER A 1 95 ? -13.565 1.714 -15.048 1.00 91.44 95 SER A C 1
ATOM 770 O O . SER A 1 95 ? -14.403 2.587 -14.818 1.00 91.44 95 SER A O 1
ATOM 772 N N . MET A 1 96 ? -13.810 0.653 -15.821 1.00 89.00 96 MET A N 1
ATOM 773 C CA . MET A 1 96 ? -15.058 0.444 -16.559 1.00 89.00 96 MET A CA 1
ATOM 774 C C . MET A 1 96 ? -16.132 -0.277 -15.743 1.00 89.00 96 MET A C 1
ATOM 776 O O . MET A 1 96 ? -17.308 0.022 -15.916 1.00 89.00 96 MET A O 1
ATOM 780 N N . LEU A 1 97 ? -15.747 -1.235 -14.894 1.00 88.56 97 LEU A N 1
ATOM 781 C CA . LEU A 1 97 ? -16.696 -2.148 -14.245 1.00 88.56 97 LEU A CA 1
ATOM 782 C C . LEU A 1 97 ? -17.097 -1.731 -12.825 1.00 88.56 97 LEU A C 1
ATOM 784 O O . LEU A 1 97 ? -18.102 -2.226 -12.322 1.00 88.56 97 LEU A O 1
ATOM 788 N N . PHE A 1 98 ? -16.331 -0.855 -12.163 1.00 88.00 98 PHE A N 1
ATOM 789 C CA . PHE A 1 98 ? -16.563 -0.538 -10.751 1.00 88.00 98 PHE A CA 1
ATOM 790 C C . PHE A 1 98 ? -16.721 0.948 -10.483 1.00 88.00 98 PHE A C 1
ATOM 792 O O . PHE A 1 98 ? -15.781 1.719 -10.658 1.00 88.00 98 PHE A O 1
ATOM 799 N N . ASP A 1 99 ? -17.866 1.343 -9.940 1.00 86.00 99 ASP A N 1
ATOM 800 C CA . ASP A 1 99 ? -18.195 2.740 -9.653 1.00 86.00 99 ASP A CA 1
ATOM 801 C C . ASP A 1 99 ? -17.812 3.162 -8.235 1.00 86.00 99 ASP A C 1
ATOM 803 O O . ASP A 1 99 ? -18.649 3.547 -7.424 1.00 86.00 99 ASP A O 1
ATOM 807 N N . PHE A 1 100 ? -16.515 3.101 -7.939 1.00 89.44 100 PHE A N 1
ATOM 808 C CA . PHE A 1 100 ? -15.934 3.734 -6.755 1.00 89.44 100 PHE A CA 1
ATOM 809 C C . PHE A 1 100 ? -14.734 4.606 -7.136 1.00 89.44 100 PHE A C 1
ATOM 811 O O . PHE A 1 100 ? -14.046 4.375 -8.138 1.00 89.44 100 PHE A O 1
ATOM 818 N N . LYS A 1 101 ? -14.464 5.625 -6.322 1.00 93.06 101 LYS A N 1
ATOM 819 C CA . LYS A 1 101 ? -13.228 6.406 -6.381 1.00 93.06 101 LYS A CA 1
ATOM 820 C C . LYS A 1 101 ? -12.075 5.509 -5.972 1.00 93.06 101 LYS A C 1
ATOM 822 O O . LYS A 1 101 ? -12.147 4.810 -4.969 1.00 93.06 101 LYS A O 1
ATOM 827 N N . CYS A 1 102 ? -10.976 5.543 -6.708 1.00 96.44 102 CYS A N 1
ATOM 828 C CA . CYS A 1 102 ? -9.775 4.816 -6.313 1.00 96.44 102 CYS A CA 1
ATOM 829 C C . CYS A 1 102 ? -8.531 5.398 -6.958 1.00 96.44 102 CYS A C 1
ATOM 831 O O . CYS A 1 102 ? -8.600 6.147 -7.933 1.00 96.44 102 CYS A O 1
ATOM 833 N N . CYS A 1 103 ? -7.374 5.006 -6.445 1.00 97.38 103 CYS A N 1
ATOM 834 C CA . CYS A 1 103 ? -6.135 5.121 -7.190 1.00 97.38 103 CYS A CA 1
ATOM 835 C C . CYS A 1 103 ? -5.418 3.777 -7.229 1.00 97.38 103 CYS A C 1
ATOM 837 O O . CYS A 1 103 ? -5.509 2.976 -6.297 1.00 97.38 103 CYS A O 1
ATOM 839 N N . VAL A 1 104 ? -4.705 3.546 -8.324 1.00 97.94 104 VAL A N 1
ATOM 840 C CA . VAL A 1 104 ? -3.743 2.458 -8.449 1.00 97.94 104 VAL A CA 1
ATOM 841 C C . VAL A 1 104 ? -2.365 3.053 -8.650 1.00 97.94 104 VAL A C 1
ATOM 843 O O . VAL A 1 104 ? -2.214 4.023 -9.391 1.00 97.94 104 VAL A O 1
ATOM 846 N N . TYR A 1 105 ? -1.357 2.485 -7.999 1.00 98.62 105 TYR A N 1
ATOM 847 C CA . TYR A 1 105 ? 0.035 2.816 -8.287 1.00 98.62 105 TYR A CA 1
ATOM 848 C C . TYR A 1 105 ? 0.915 1.575 -8.251 1.00 98.62 105 TYR A C 1
ATOM 850 O O . TYR A 1 105 ? 0.634 0.625 -7.515 1.00 98.62 105 TYR A O 1
ATOM 858 N N . SER A 1 106 ? 1.974 1.566 -9.055 1.00 98.50 106 SER A N 1
ATOM 859 C CA . SER A 1 106 ? 2.835 0.397 -9.180 1.00 98.50 106 SER A CA 1
ATOM 860 C C . SER A 1 106 ? 3.649 0.107 -7.916 1.00 98.50 106 SER A C 1
ATOM 862 O O . SER A 1 106 ? 4.035 0.989 -7.142 1.00 98.50 106 SER A O 1
ATOM 864 N N . THR A 1 107 ? 3.902 -1.180 -7.684 1.00 98.25 107 THR A N 1
ATOM 865 C CA . THR A 1 107 ? 4.914 -1.628 -6.725 1.00 98.25 107 THR A CA 1
ATOM 866 C C . THR A 1 107 ? 6.303 -1.546 -7.358 1.00 98.25 107 THR A C 1
ATOM 868 O O . THR A 1 107 ? 6.442 -1.518 -8.576 1.00 98.25 107 THR A O 1
ATOM 871 N N . HIS A 1 108 ? 7.345 -1.637 -6.534 1.00 98.31 108 HIS A N 1
ATOM 872 C CA . HIS A 1 108 ? 8.731 -1.657 -7.006 1.00 98.31 108 HIS A CA 1
ATOM 873 C C . HIS A 1 108 ? 9.048 -2.806 -7.984 1.00 98.31 108 HIS A C 1
ATOM 875 O O . HIS A 1 108 ? 9.998 -2.729 -8.751 1.00 98.31 108 HIS A O 1
ATOM 881 N N . LYS A 1 109 ? 8.266 -3.896 -7.953 1.00 97.38 109 LYS A N 1
ATOM 882 C CA . LYS A 1 109 ? 8.454 -5.079 -8.812 1.00 97.38 109 LYS A CA 1
ATOM 883 C C . LYS A 1 109 ? 7.616 -5.053 -10.090 1.00 97.38 109 LYS A C 1
ATOM 885 O O . LYS A 1 109 ? 7.605 -6.051 -10.806 1.00 97.38 109 LYS A O 1
ATOM 890 N N . HIS A 1 110 ? 6.888 -3.969 -10.335 1.00 98.06 110 HIS A N 1
ATOM 891 C CA . HIS A 1 110 ? 6.039 -3.831 -11.507 1.00 98.06 110 HIS A CA 1
ATOM 892 C C . HIS A 1 110 ? 6.848 -3.876 -12.808 1.00 98.06 110 HIS A C 1
ATOM 894 O O . HIS A 1 110 ? 7.909 -3.263 -12.907 1.00 98.06 110 HIS A O 1
ATOM 900 N N . THR A 1 111 ? 6.295 -4.562 -13.804 1.00 96.50 111 THR A N 1
ATOM 901 C CA . THR A 1 111 ? 6.665 -4.445 -15.220 1.00 96.50 111 THR A CA 1
ATOM 902 C C . THR A 1 111 ? 5.404 -4.523 -16.080 1.00 96.50 111 THR A C 1
ATOM 904 O O . THR A 1 111 ? 4.431 -5.126 -15.617 1.00 96.50 111 THR A O 1
ATOM 907 N N . PRO A 1 112 ? 5.413 -4.007 -17.322 1.00 94.94 112 PRO A N 1
ATOM 908 C CA . PRO A 1 112 ? 4.257 -4.077 -18.222 1.00 94.94 112 PRO A CA 1
ATOM 909 C C . PRO A 1 112 ? 3.709 -5.497 -18.419 1.00 94.94 112 PRO A C 1
ATOM 911 O O . PRO A 1 112 ? 2.499 -5.704 -18.439 1.00 94.94 112 PRO A O 1
ATOM 914 N N . GLU A 1 113 ? 4.590 -6.500 -18.479 1.00 94.38 113 GLU A N 1
ATOM 915 C CA . GLU A 1 113 ? 4.214 -7.906 -18.679 1.00 94.38 113 GLU A CA 1
ATOM 916 C C . GLU A 1 113 ? 3.698 -8.572 -17.399 1.00 94.38 113 GLU A C 1
ATOM 918 O O . GLU A 1 113 ? 2.998 -9.578 -17.461 1.00 94.38 113 GLU A O 1
ATOM 923 N N . ASN A 1 114 ? 4.068 -8.034 -16.230 1.00 95.81 114 ASN A N 1
ATOM 924 C CA . ASN A 1 114 ? 3.670 -8.558 -14.921 1.00 95.81 114 ASN A CA 1
ATOM 925 C C . ASN A 1 114 ? 3.238 -7.399 -14.008 1.00 95.81 114 ASN A C 1
ATOM 927 O O . ASN A 1 114 ? 3.998 -6.994 -13.112 1.00 95.81 114 ASN A O 1
ATOM 931 N N . PRO A 1 115 ? 2.048 -6.816 -14.238 1.00 97.56 115 PRO A N 1
ATOM 932 C CA . PRO A 1 115 ? 1.591 -5.680 -13.460 1.00 97.56 115 PRO A CA 1
ATOM 933 C C . PRO A 1 115 ? 1.433 -6.021 -11.980 1.00 97.56 115 PRO A C 1
ATOM 935 O O . PRO A 1 115 ? 0.582 -6.809 -11.581 1.00 97.56 115 PRO A O 1
ATOM 938 N N . ARG A 1 116 ? 2.241 -5.365 -11.145 1.00 98.25 116 ARG A N 1
ATOM 939 C CA . ARG A 1 116 ? 2.100 -5.396 -9.686 1.00 98.25 116 ARG A CA 1
ATOM 940 C C . ARG A 1 116 ? 1.710 -4.026 -9.180 1.00 98.25 116 ARG A C 1
ATOM 942 O O . ARG A 1 116 ? 2.508 -3.092 -9.284 1.00 98.25 116 ARG A O 1
ATOM 949 N N . LEU A 1 117 ? 0.502 -3.900 -8.654 1.00 98.44 117 LEU A N 1
ATOM 950 C CA . LEU A 1 117 ? -0.137 -2.623 -8.344 1.00 98.44 117 LEU A CA 1
ATOM 951 C C . LEU A 1 117 ? -0.630 -2.601 -6.897 1.00 98.44 117 LEU A C 1
ATOM 953 O O . LEU A 1 117 ? -0.811 -3.635 -6.265 1.00 98.44 117 LEU A O 1
ATOM 957 N N . ARG A 1 118 ? -0.894 -1.409 -6.373 1.00 98.62 118 ARG A N 1
ATOM 958 C CA . ARG A 1 118 ? -1.635 -1.213 -5.127 1.00 98.62 118 ARG A CA 1
ATOM 959 C C . ARG A 1 118 ? -2.917 -0.482 -5.426 1.00 98.62 118 ARG A C 1
ATOM 961 O O . ARG A 1 118 ? -2.855 0.653 -5.885 1.00 98.62 118 ARG A O 1
ATOM 968 N N . LEU A 1 119 ? -4.047 -1.117 -5.142 1.00 98.44 119 LEU A N 1
ATOM 969 C CA . LEU A 1 119 ? -5.365 -0.507 -5.248 1.00 98.44 119 LEU A CA 1
ATOM 970 C C . LEU A 1 119 ? -5.723 0.148 -3.915 1.00 98.44 119 LEU A C 1
ATOM 972 O O . LEU A 1 119 ? -5.823 -0.524 -2.884 1.00 98.44 119 LEU A O 1
ATOM 976 N N . ILE A 1 120 ? -5.921 1.462 -3.940 1.00 98.44 120 ILE A N 1
ATOM 977 C CA . ILE A 1 120 ? -6.351 2.244 -2.786 1.00 98.44 120 ILE A CA 1
ATOM 978 C C . ILE A 1 120 ? -7.757 2.765 -3.039 1.00 98.44 120 ILE A C 1
ATOM 980 O O . ILE A 1 120 ? -7.998 3.455 -4.030 1.00 98.44 120 ILE A O 1
ATOM 984 N N . VAL A 1 121 ? -8.663 2.469 -2.114 1.00 97.31 121 VAL A N 1
ATOM 985 C CA . VAL A 1 121 ? -10.063 2.898 -2.183 1.00 97.31 121 VAL A CA 1
ATOM 986 C C . VAL A 1 121 ? -10.408 3.639 -0.890 1.00 97.31 121 VAL A C 1
ATOM 988 O O . VAL A 1 121 ? -10.264 3.052 0.189 1.00 97.31 121 VAL A O 1
ATOM 991 N N . PRO A 1 122 ? -10.825 4.914 -0.943 1.00 96.38 122 PRO A N 1
ATOM 992 C CA . PRO A 1 122 ? -11.332 5.615 0.220 1.00 96.38 122 PRO A CA 1
ATOM 993 C C . PRO A 1 122 ? -12.674 5.026 0.657 1.00 96.38 122 PRO A C 1
ATOM 995 O O . PRO A 1 122 ? -13.555 4.756 -0.157 1.00 96.38 122 PRO A O 1
ATOM 998 N N . LEU A 1 123 ? -12.820 4.809 1.963 1.00 95.69 123 LEU A N 1
ATOM 999 C CA . LEU A 1 123 ? -14.028 4.237 2.549 1.00 95.69 123 LEU A CA 1
ATOM 1000 C C . LEU A 1 123 ? -15.015 5.338 2.938 1.00 95.69 123 LEU A C 1
ATOM 1002 O O . LEU A 1 123 ? -14.613 6.297 3.594 1.00 95.69 123 LEU A O 1
ATOM 1006 N N . ALA A 1 124 ? -16.299 5.139 2.629 1.00 92.44 124 ALA A N 1
ATOM 1007 C CA . ALA A 1 124 ? -17.418 6.039 2.943 1.00 92.44 124 ALA A CA 1
ATOM 1008 C C . ALA A 1 124 ? -17.543 6.370 4.441 1.00 92.44 124 ALA A C 1
ATOM 1010 O O . ALA A 1 124 ? -18.087 7.400 4.836 1.00 92.44 124 ALA A O 1
ATOM 1011 N N . ARG A 1 125 ? -17.043 5.471 5.289 1.00 94.88 125 ARG A N 1
ATOM 1012 C CA . ARG A 1 125 ? -16.912 5.661 6.730 1.00 94.88 125 ARG A CA 1
ATOM 1013 C C . ARG A 1 125 ? -15.701 4.912 7.252 1.00 94.88 125 ARG A C 1
ATOM 1015 O O . ARG A 1 125 ? -15.182 3.999 6.614 1.00 94.88 125 ARG A O 1
ATOM 1022 N N . GLU A 1 126 ? -15.304 5.249 8.467 1.00 97.69 126 GLU A N 1
ATOM 1023 C CA . GLU A 1 126 ? -14.354 4.432 9.206 1.00 97.69 126 GLU A CA 1
ATOM 1024 C C . GLU A 1 126 ? -14.948 3.048 9.500 1.00 97.69 126 GLU A C 1
ATOM 1026 O O . GLU A 1 126 ? -16.125 2.911 9.857 1.00 97.69 126 GLU A O 1
ATOM 1031 N N . ILE A 1 127 ? -14.119 2.023 9.334 1.00 97.25 127 ILE A N 1
ATOM 1032 C CA . ILE A 1 127 ? -14.468 0.633 9.625 1.00 97.25 127 ILE A CA 1
ATOM 1033 C C . ILE A 1 127 ? -13.468 0.031 10.614 1.00 97.25 127 ILE A C 1
ATOM 1035 O O . ILE A 1 127 ? -12.319 0.474 10.718 1.00 97.25 127 ILE A O 1
ATOM 1039 N N . SER A 1 128 ? -13.915 -0.972 11.356 1.00 97.38 128 SER A N 1
ATOM 1040 C CA . SER A 1 128 ? -13.096 -1.729 12.305 1.00 97.38 128 SER A CA 1
ATOM 1041 C C . SER A 1 128 ? -12.061 -2.632 11.612 1.00 97.38 128 SER A C 1
ATOM 1043 O O . SER A 1 128 ? -12.088 -2.846 10.399 1.00 97.38 128 SER A O 1
ATOM 1045 N N . GLU A 1 129 ? -11.133 -3.188 12.398 1.00 95.12 129 GLU A N 1
ATOM 1046 C CA . GLU A 1 129 ? -10.163 -4.195 11.933 1.00 95.12 129 GLU A CA 1
ATOM 1047 C C . GLU A 1 129 ? -10.851 -5.448 11.357 1.00 95.12 129 GLU A C 1
ATOM 1049 O O . GLU A 1 129 ? -10.379 -6.006 10.368 1.00 95.12 129 GLU A O 1
ATOM 1054 N N . GLU A 1 130 ? -11.991 -5.847 11.925 1.00 94.06 130 GLU A N 1
ATOM 1055 C CA . GLU A 1 130 ? -12.784 -6.997 11.473 1.00 94.06 130 GLU A CA 1
ATOM 1056 C C . GLU A 1 130 ? -13.521 -6.698 10.163 1.00 94.06 130 GLU A C 1
ATOM 1058 O O . GLU A 1 130 ? -13.425 -7.462 9.199 1.00 94.06 130 GLU A O 1
ATOM 1063 N N . GLU A 1 131 ? -14.195 -5.546 10.092 1.00 96.25 131 GLU A N 1
ATOM 1064 C CA . GLU A 1 131 ? -14.872 -5.101 8.872 1.00 96.25 131 GLU A CA 1
ATOM 1065 C C . GLU A 1 131 ? -13.888 -4.938 7.710 1.00 96.25 131 GLU A C 1
ATOM 1067 O O . GLU A 1 131 ? -14.221 -5.296 6.584 1.00 96.25 131 GLU A O 1
ATOM 1072 N N . TYR A 1 132 ? -12.666 -4.454 7.961 1.00 97.44 132 TYR A N 1
ATOM 1073 C CA . TYR A 1 132 ? -11.648 -4.293 6.920 1.00 97.44 132 TYR A CA 1
ATOM 1074 C C . TYR A 1 132 ? -11.354 -5.592 6.173 1.00 97.44 132 TYR A C 1
ATOM 1076 O O . TYR A 1 132 ? -11.304 -5.592 4.942 1.00 97.44 132 TYR A O 1
ATOM 1084 N N . ALA A 1 133 ? -11.195 -6.702 6.896 1.00 95.62 133 ALA A N 1
ATOM 1085 C CA . ALA A 1 133 ? -10.925 -7.989 6.269 1.00 95.62 133 ALA A CA 1
ATOM 1086 C C . ALA A 1 133 ? -12.114 -8.451 5.411 1.00 95.62 133 ALA A C 1
ATOM 1088 O O . ALA A 1 133 ? -11.918 -8.916 4.287 1.00 95.62 133 ALA A O 1
ATOM 1089 N N . ALA A 1 134 ? -13.343 -8.290 5.913 1.00 95.56 134 ALA A N 1
ATOM 1090 C CA . ALA A 1 134 ? -14.556 -8.671 5.191 1.00 95.56 134 ALA A CA 1
ATOM 1091 C C . ALA A 1 134 ? -14.770 -7.816 3.930 1.00 95.56 134 ALA A C 1
ATOM 1093 O O . ALA A 1 134 ? -14.977 -8.356 2.843 1.00 95.56 134 ALA A O 1
ATOM 1094 N N . VAL A 1 135 ? -14.661 -6.490 4.059 1.00 95.88 135 VAL A N 1
ATOM 1095 C CA . VAL A 1 135 ? -14.807 -5.550 2.941 1.00 95.88 135 VAL A CA 1
ATOM 1096 C C . VAL A 1 135 ? -13.700 -5.768 1.908 1.00 95.88 135 VAL A C 1
ATOM 1098 O O . VAL A 1 135 ? -13.992 -5.847 0.718 1.00 95.88 135 VAL A O 1
ATOM 1101 N N . GLY A 1 136 ? -12.448 -5.939 2.344 1.00 96.38 136 GLY A N 1
ATOM 1102 C CA . GLY A 1 136 ? -11.320 -6.195 1.450 1.00 96.38 136 GLY A CA 1
ATOM 1103 C C . GLY A 1 136 ? -11.501 -7.468 0.622 1.00 96.38 136 GLY A C 1
ATOM 1104 O O . GLY A 1 136 ? -11.341 -7.419 -0.594 1.00 96.38 136 GLY A O 1
ATOM 1105 N N . ARG A 1 137 ? -11.899 -8.587 1.247 1.00 96.44 137 ARG A N 1
ATOM 1106 C CA . ARG A 1 137 ? -12.150 -9.853 0.528 1.00 96.44 137 ARG A CA 1
ATOM 1107 C C . ARG A 1 137 ? -13.320 -9.756 -0.438 1.00 96.44 137 ARG A C 1
ATOM 1109 O O . ARG A 1 137 ? -13.279 -10.368 -1.496 1.00 96.44 137 ARG A O 1
ATOM 1116 N N . MET A 1 138 ? -14.357 -9.009 -0.078 1.00 95.12 138 MET A N 1
ATOM 1117 C CA . MET A 1 138 ? -15.515 -8.797 -0.940 1.00 95.12 138 MET A CA 1
ATOM 1118 C C . MET A 1 138 ? -15.141 -7.981 -2.180 1.00 95.12 138 MET A C 1
ATOM 1120 O O . MET A 1 138 ? -15.426 -8.424 -3.284 1.00 95.12 138 MET A O 1
ATOM 1124 N N . VAL A 1 139 ? -14.428 -6.861 -2.021 1.00 94.62 139 VAL A N 1
ATOM 1125 C CA . VAL A 1 139 ? -13.924 -6.075 -3.164 1.00 94.62 139 VAL A CA 1
ATOM 1126 C C . VAL A 1 139 ? -12.977 -6.911 -4.026 1.00 94.62 139 VAL A C 1
ATOM 1128 O O . VAL A 1 139 ? -13.105 -6.928 -5.247 1.00 94.62 139 VAL A O 1
ATOM 1131 N N . ALA A 1 140 ? -12.064 -7.658 -3.401 1.00 95.75 140 ALA A N 1
ATOM 1132 C CA . ALA A 1 140 ? -11.151 -8.530 -4.125 1.00 95.75 140 ALA A CA 1
ATOM 1133 C C . ALA A 1 140 ? -11.889 -9.641 -4.882 1.00 95.75 140 ALA A C 1
ATOM 1135 O O . ALA A 1 140 ? -11.545 -9.904 -6.023 1.00 95.75 140 ALA A O 1
ATOM 1136 N N . LYS A 1 141 ? -12.931 -10.252 -4.303 1.00 95.50 141 LYS A N 1
ATOM 1137 C CA . LYS A 1 141 ? -13.762 -11.264 -4.975 1.00 95.50 141 LYS A CA 1
ATOM 1138 C C . LYS A 1 141 ? -14.382 -10.739 -6.265 1.00 95.50 141 LYS A C 1
ATOM 1140 O O . LYS A 1 141 ? -14.374 -11.458 -7.256 1.00 95.50 141 LYS A O 1
ATOM 1145 N N . GLU A 1 142 ? -14.898 -9.516 -6.247 1.00 92.50 142 GLU A N 1
ATOM 1146 C CA . GLU A 1 142 ? -15.560 -8.924 -7.412 1.00 92.50 142 GLU A CA 1
ATOM 1147 C C . GLU A 1 142 ? -14.561 -8.566 -8.522 1.00 92.50 142 GLU A C 1
ATOM 1149 O O . GLU A 1 142 ? -14.861 -8.742 -9.697 1.00 92.50 142 GLU A O 1
ATOM 1154 N N . ILE A 1 143 ? -13.351 -8.121 -8.162 1.00 94.50 143 ILE A N 1
ATOM 1155 C CA . ILE A 1 143 ? -12.280 -7.817 -9.130 1.00 94.50 143 ILE A CA 1
ATOM 1156 C C . ILE A 1 143 ? -11.592 -9.100 -9.641 1.00 94.50 143 ILE A C 1
ATOM 1158 O O . ILE A 1 143 ? -11.189 -9.185 -10.799 1.00 94.50 143 ILE A O 1
ATOM 1162 N N . GLY A 1 144 ? -11.444 -10.100 -8.775 1.00 96.00 144 GLY A N 1
ATOM 1163 C CA . GLY A 1 144 ? -10.650 -11.309 -8.981 1.00 96.00 144 GLY A CA 1
ATOM 1164 C C . GLY A 1 144 ? -9.736 -11.537 -7.780 1.00 96.00 144 GLY A C 1
ATOM 1165 O O . GLY A 1 144 ? -8.655 -10.956 -7.701 1.00 96.00 144 GLY A O 1
ATOM 1166 N N . ILE A 1 145 ? -10.175 -12.364 -6.825 1.00 96.50 145 ILE A N 1
ATOM 1167 C CA . ILE A 1 145 ? -9.515 -12.478 -5.513 1.00 96.50 145 ILE A CA 1
ATOM 1168 C C . ILE A 1 145 ? -8.074 -12.983 -5.618 1.00 96.50 145 ILE A C 1
ATOM 1170 O O . ILE A 1 145 ? -7.211 -12.501 -4.888 1.00 96.50 145 ILE A O 1
ATOM 1174 N N . ASP A 1 146 ? -7.813 -13.865 -6.583 1.00 97.62 146 ASP A N 1
ATOM 1175 C CA . ASP A 1 146 ? -6.502 -14.469 -6.839 1.00 97.62 146 ASP A CA 1
ATOM 1176 C C . ASP A 1 146 ? -5.474 -13.469 -7.399 1.00 97.62 146 ASP A C 1
ATOM 1178 O O . ASP A 1 146 ? -4.288 -13.775 -7.493 1.00 97.62 146 ASP A O 1
ATOM 1182 N N . LEU A 1 147 ? -5.903 -12.253 -7.764 1.00 97.81 147 LEU A N 1
ATOM 1183 C CA . LEU A 1 147 ? -4.999 -11.187 -8.201 1.00 97.81 147 LEU A CA 1
ATOM 1184 C C . LEU A 1 147 ? -4.238 -10.549 -7.026 1.00 97.81 147 LEU A C 1
ATOM 1186 O O . LEU A 1 147 ? -3.220 -9.879 -7.236 1.00 97.81 147 LEU A O 1
ATOM 1190 N N . PHE A 1 148 ? -4.737 -10.722 -5.799 1.00 98.38 148 PHE A N 1
ATOM 1191 C CA . PHE A 1 148 ? -4.269 -10.026 -4.604 1.00 98.38 148 PHE A CA 1
ATOM 1192 C C . PHE A 1 148 ? -3.465 -10.934 -3.672 1.00 98.38 148 PHE A C 1
ATOM 1194 O O . PHE A 1 148 ? -3.758 -12.113 -3.518 1.00 98.38 148 PHE A O 1
ATOM 1201 N N . ASP A 1 149 ? -2.470 -10.358 -2.999 1.00 97.69 149 ASP A N 1
ATOM 1202 C CA . ASP A 1 149 ? -1.705 -11.045 -1.957 1.00 97.69 149 ASP A CA 1
ATOM 1203 C C . ASP A 1 149 ? -2.603 -11.405 -0.756 1.00 97.69 149 ASP A C 1
ATOM 1205 O O . ASP A 1 149 ? -3.316 -10.555 -0.213 1.00 97.69 149 ASP A O 1
ATOM 1209 N N . ASP A 1 150 ? -2.522 -12.653 -0.287 1.00 96.12 150 ASP A N 1
ATOM 1210 C CA . ASP A 1 150 ? -3.380 -13.205 0.777 1.00 96.12 150 ASP A CA 1
ATOM 1211 C C . ASP A 1 150 ? -3.347 -12.418 2.091 1.00 96.12 150 ASP A C 1
ATOM 1213 O O . ASP A 1 150 ? -4.293 -12.440 2.888 1.00 96.12 150 ASP A O 1
ATOM 1217 N N . THR A 1 151 ? -2.244 -11.718 2.343 1.00 95.81 151 THR A N 1
ATOM 1218 C CA . THR A 1 151 ? -2.025 -10.983 3.587 1.00 95.81 151 THR A CA 1
ATOM 1219 C C . THR A 1 151 ? -2.475 -9.525 3.494 1.00 95.81 151 THR A C 1
ATOM 1221 O O . THR A 1 151 ? -2.457 -8.802 4.494 1.00 95.81 151 THR A O 1
ATOM 1224 N N . THR A 1 152 ? -2.954 -9.073 2.330 1.00 97.38 152 THR A N 1
ATOM 1225 C CA . THR A 1 152 ? -3.437 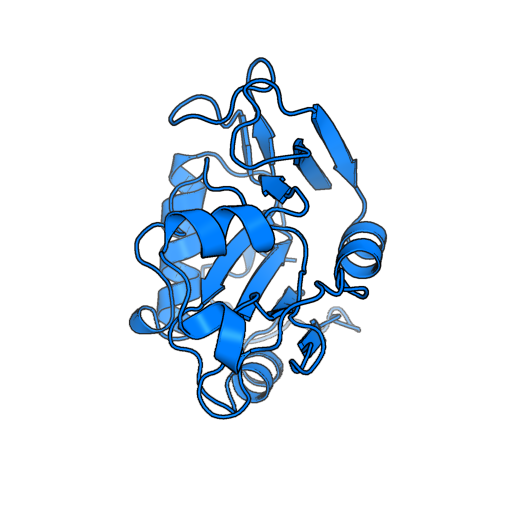-7.698 2.149 1.00 97.38 152 THR A CA 1
ATOM 1226 C C . THR A 1 152 ? -4.693 -7.364 2.967 1.00 97.38 152 THR A C 1
ATOM 1228 O O . THR A 1 152 ? -4.983 -6.189 3.220 1.00 97.38 152 THR A O 1
ATOM 1231 N N . TYR A 1 153 ? -5.429 -8.389 3.412 1.00 97.31 153 TYR A N 1
ATOM 1232 C CA . TYR A 1 153 ? -6.645 -8.261 4.227 1.00 97.31 153 TYR A CA 1
ATOM 1233 C C . TYR A 1 153 ? -6.359 -8.057 5.722 1.00 97.31 153 TYR A C 1
ATOM 1235 O O . TYR A 1 153 ? -7.282 -7.891 6.518 1.00 97.31 153 TYR A O 1
ATOM 1243 N N . GLU A 1 154 ? -5.089 -8.042 6.129 1.00 97.88 154 GLU A N 1
ATOM 1244 C CA . GLU A 1 154 ? -4.697 -7.699 7.491 1.00 97.88 154 GLU A CA 1
ATOM 1245 C C . GLU A 1 154 ? -4.799 -6.182 7.713 1.00 97.88 154 GLU A C 1
ATOM 1247 O O . GLU A 1 154 ? -4.063 -5.399 7.113 1.00 97.88 154 GLU A O 1
ATOM 1252 N N . ALA A 1 155 ? -5.658 -5.728 8.630 1.00 97.56 155 ALA A N 1
ATOM 1253 C CA . ALA A 1 155 ? -5.887 -4.289 8.822 1.00 97.56 155 ALA A CA 1
ATOM 1254 C C . ALA A 1 155 ? -4.630 -3.504 9.244 1.00 97.56 155 ALA A C 1
ATOM 1256 O O . ALA A 1 155 ? -4.515 -2.305 8.979 1.00 97.56 155 ALA A O 1
ATOM 1257 N N . HIS A 1 156 ? -3.677 -4.170 9.903 1.00 97.50 156 HIS A N 1
ATOM 1258 C CA . HIS A 1 156 ? -2.419 -3.578 10.365 1.00 97.50 156 HIS A CA 1
ATOM 1259 C C . HIS A 1 156 ? -1.304 -3.611 9.301 1.00 97.50 156 HIS A C 1
ATOM 1261 O O . HIS A 1 156 ? -0.167 -3.207 9.580 1.00 97.50 156 HIS A O 1
ATOM 1267 N N . ARG A 1 157 ? -1.599 -4.101 8.090 1.00 97.00 157 ARG A N 1
ATOM 1268 C CA . ARG A 1 157 ? -0.675 -4.094 6.957 1.00 97.00 157 ARG A CA 1
ATOM 1269 C C . ARG A 1 157 ? -0.362 -2.654 6.551 1.00 97.00 157 ARG A C 1
ATOM 1271 O O . ARG A 1 157 ? -1.255 -1.806 6.476 1.00 97.00 157 ARG A O 1
ATOM 1278 N N . LEU A 1 158 ? 0.922 -2.387 6.317 1.00 97.56 158 LEU A N 1
ATOM 1279 C CA . LEU A 1 158 ? 1.369 -1.134 5.714 1.00 97.56 158 LEU A CA 1
ATOM 1280 C C . LEU A 1 158 ? 1.385 -1.270 4.191 1.00 97.56 158 LEU A C 1
ATOM 1282 O O . LEU A 1 158 ? 1.653 -2.353 3.675 1.00 97.56 158 LEU A O 1
ATOM 1286 N N . MET A 1 159 ? 1.194 -0.156 3.498 1.00 97.94 159 MET A N 1
ATOM 1287 C CA . MET A 1 159 ? 1.566 -0.004 2.099 1.00 97.94 159 MET A CA 1
ATOM 1288 C C . MET A 1 159 ? 2.754 0.933 1.991 1.00 97.94 159 MET A C 1
ATOM 1290 O O . MET A 1 159 ? 2.788 1.985 2.632 1.00 97.94 159 MET A O 1
ATOM 1294 N N . TYR A 1 160 ? 3.741 0.536 1.195 1.00 98.38 160 TYR A N 1
ATOM 1295 C CA . TYR A 1 160 ? 4.867 1.406 0.892 1.00 98.38 160 TYR A CA 1
ATOM 1296 C C . TYR A 1 160 ? 4.387 2.588 0.054 1.00 98.38 160 TYR A C 1
ATOM 1298 O O . TYR A 1 160 ? 3.494 2.449 -0.797 1.00 98.38 160 TYR A O 1
ATOM 1306 N N . TRP A 1 161 ? 5.013 3.741 0.276 1.00 98.62 161 TRP A N 1
ATOM 1307 C CA . TRP A 1 161 ? 4.980 4.811 -0.711 1.00 98.62 161 TRP A CA 1
ATOM 1308 C C . TRP A 1 161 ? 5.608 4.311 -2.023 1.00 98.62 161 TRP A C 1
ATOM 1310 O O . TRP A 1 161 ? 6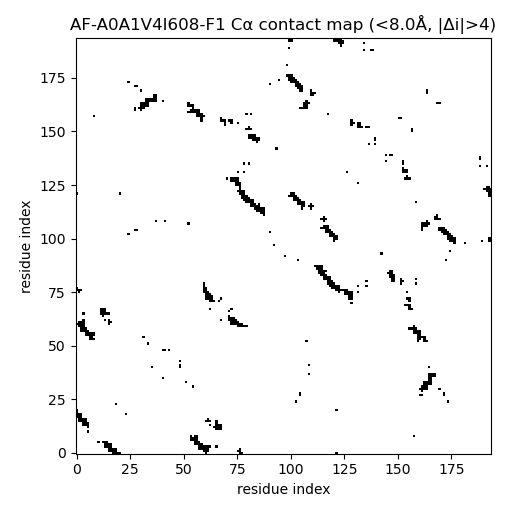.392 3.356 -2.009 1.00 98.62 161 TRP A O 1
ATOM 1320 N N . PRO A 1 162 ? 5.233 4.887 -3.174 1.00 98.50 162 PRO A N 1
ATOM 1321 C CA . PRO A 1 162 ? 5.753 4.434 -4.456 1.00 98.50 162 PRO A CA 1
ATOM 1322 C C . PRO A 1 162 ? 7.273 4.624 -4.526 1.00 98.50 162 PRO A C 1
ATOM 1324 O O . PRO A 1 162 ? 7.789 5.723 -4.320 1.00 98.50 162 PRO A O 1
ATOM 1327 N N . SER A 1 163 ? 7.969 3.547 -4.873 1.00 98.56 163 SER A N 1
ATOM 1328 C CA . SER A 1 163 ? 9.376 3.539 -5.261 1.00 98.56 163 SER A CA 1
ATOM 1329 C C . SER A 1 163 ? 9.532 2.727 -6.540 1.00 98.56 163 SER A C 1
ATOM 1331 O O . SER A 1 163 ? 8.791 1.762 -6.745 1.00 98.56 163 SER A O 1
ATOM 1333 N N . THR A 1 164 ? 10.472 3.123 -7.393 1.00 98.69 164 THR A N 1
ATOM 1334 C CA . THR A 1 164 ? 10.706 2.478 -8.690 1.00 98.69 164 THR A CA 1
ATOM 1335 C C . THR A 1 164 ? 12.197 2.477 -8.998 1.00 98.69 164 THR A C 1
ATOM 1337 O O . THR A 1 164 ? 12.845 3.511 -8.836 1.00 98.69 164 THR A O 1
ATOM 1340 N N . SER A 1 165 ? 12.717 1.355 -9.493 1.00 98.56 165 SER A N 1
ATOM 1341 C CA . SER A 1 165 ? 14.082 1.254 -10.020 1.00 98.56 165 SER A CA 1
ATOM 1342 C C . SER A 1 165 ? 14.372 2.338 -11.069 1.00 98.56 165 SER A C 1
ATOM 1344 O O . SER A 1 165 ? 13.454 2.894 -11.688 1.00 98.56 165 SER A O 1
ATOM 1346 N N . SER A 1 166 ? 15.648 2.648 -11.286 1.00 98.25 166 SER A N 1
ATOM 1347 C CA . SER A 1 166 ? 16.103 3.756 -12.138 1.00 98.25 166 SER A CA 1
ATOM 1348 C C . SER A 1 166 ? 15.554 3.693 -13.569 1.00 98.25 166 SER A C 1
ATOM 1350 O O . SER A 1 166 ? 15.128 4.714 -14.105 1.00 98.25 166 SER A O 1
ATOM 1352 N N . ASN A 1 167 ? 15.482 2.490 -14.146 1.00 98.12 167 ASN A N 1
ATOM 1353 C CA . ASN A 1 167 ? 14.940 2.206 -15.479 1.00 98.12 167 ASN A CA 1
ATOM 1354 C C . ASN 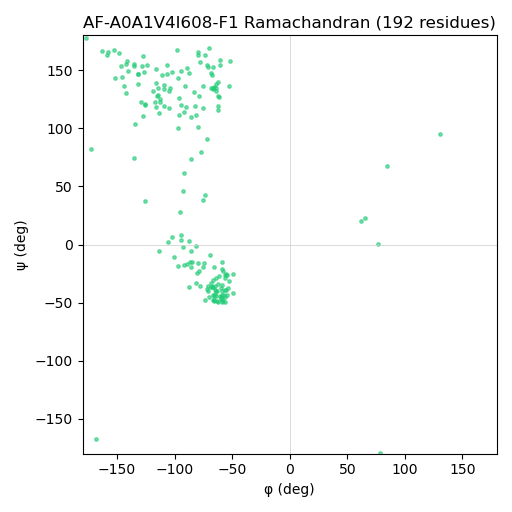A 1 167 ? 13.522 1.595 -15.463 1.00 98.12 167 ASN A C 1
ATOM 1356 O O . ASN A 1 167 ? 13.035 1.175 -16.508 1.00 98.12 167 ASN A O 1
ATOM 1360 N N . GLY A 1 168 ? 12.865 1.506 -14.301 1.00 97.69 168 GLY A N 1
ATOM 1361 C CA . GLY A 1 168 ? 11.549 0.872 -14.185 1.00 97.69 168 GLY A CA 1
ATOM 1362 C C . GLY A 1 168 ? 10.398 1.753 -14.677 1.00 97.69 168 GLY A C 1
ATOM 1363 O O . GLY A 1 168 ? 10.473 2.985 -14.655 1.00 97.69 168 GLY A O 1
ATOM 1364 N N . GLU A 1 169 ? 9.283 1.141 -15.056 1.00 97.88 169 GLU A N 1
ATOM 1365 C CA . GLU A 1 169 ? 8.063 1.885 -15.364 1.00 97.88 169 GLU A CA 1
ATOM 1366 C C . GLU A 1 169 ? 7.279 2.196 -14.084 1.00 97.88 169 GLU A C 1
ATOM 1368 O O . GLU A 1 169 ? 7.043 1.325 -13.241 1.00 97.88 169 GLU A O 1
ATOM 1373 N N . PHE A 1 170 ? 6.880 3.459 -13.928 1.00 98.38 170 PHE A N 1
ATOM 1374 C CA . PHE A 1 170 ? 5.999 3.872 -12.845 1.00 98.38 170 PHE A CA 1
ATOM 1375 C C . PHE A 1 170 ? 4.603 4.123 -13.398 1.00 98.38 170 PHE A C 1
ATOM 1377 O O . PHE A 1 170 ? 4.413 5.029 -14.205 1.00 98.38 170 PHE A O 1
ATOM 1384 N N . VAL A 1 171 ? 3.638 3.341 -12.922 1.00 98.00 171 VAL A N 1
ATOM 1385 C CA . VAL A 1 171 ? 2.233 3.464 -13.304 1.00 98.00 171 VAL A CA 1
ATOM 1386 C C . VAL A 1 171 ? 1.478 4.105 -12.155 1.00 98.00 171 VAL A C 1
ATOM 1388 O O . VAL A 1 171 ? 1.589 3.663 -11.008 1.00 98.00 171 VAL A O 1
ATOM 1391 N N . ILE A 1 172 ? 0.673 5.115 -12.469 1.00 97.88 172 ILE A N 1
ATOM 1392 C CA . ILE A 1 172 ? -0.336 5.649 -11.565 1.00 97.88 172 ILE A CA 1
ATOM 1393 C C . ILE A 1 172 ? -1.586 6.037 -12.335 1.00 97.88 172 ILE A C 1
ATOM 1395 O O . ILE A 1 172 ? -1.518 6.790 -13.301 1.00 97.88 172 ILE A O 1
ATOM 1399 N N . ASN A 1 173 ? -2.734 5.574 -11.853 1.00 97.50 173 ASN A N 1
ATOM 1400 C CA . ASN A 1 173 ? -4.026 6.018 -12.344 1.00 97.50 173 ASN A CA 1
ATOM 1401 C C . ASN A 1 173 ? -4.945 6.378 -11.180 1.00 97.50 173 ASN A C 1
ATOM 1403 O O . ASN A 1 173 ? -4.883 5.786 -10.101 1.00 97.50 173 ASN A O 1
ATOM 1407 N N . VAL A 1 174 ? -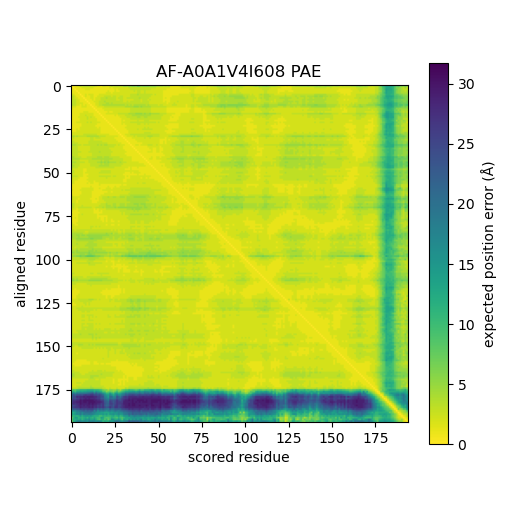5.799 7.374 -11.396 1.00 96.38 174 VAL A N 1
ATOM 1408 C CA . VAL A 1 174 ? -6.760 7.856 -10.403 1.00 96.38 174 VAL A CA 1
ATOM 1409 C C . VAL A 1 174 ? -8.131 7.903 -11.062 1.00 96.38 174 VAL A C 1
ATOM 1411 O O . VAL A 1 174 ? -8.306 8.596 -12.062 1.00 96.38 174 VAL A O 1
ATOM 1414 N N . LYS A 1 175 ? -9.101 7.188 -10.491 1.00 93.75 175 LYS A N 1
ATOM 1415 C CA . LYS A 1 175 ? -10.512 7.275 -10.865 1.00 93.75 175 LYS A CA 1
ATOM 1416 C C . LYS A 1 175 ? -11.190 8.266 -9.930 1.00 93.75 175 LYS A C 1
ATOM 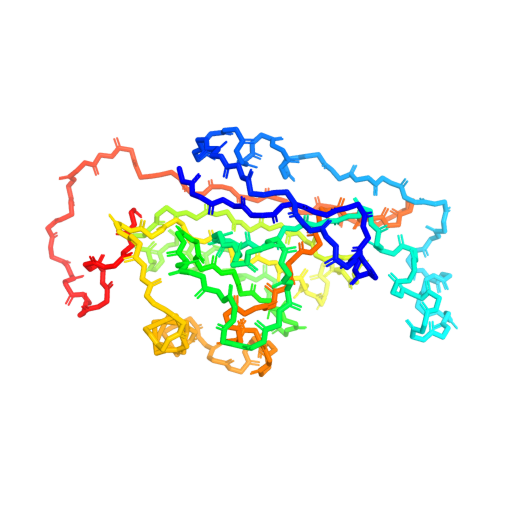1418 O O . LYS A 1 175 ? -11.211 8.080 -8.711 1.00 93.75 175 LYS A O 1
ATOM 1423 N N . VAL A 1 176 ? -11.746 9.315 -10.523 1.00 85.50 176 VAL A N 1
ATOM 1424 C CA . VAL A 1 176 ? -12.656 10.258 -9.870 1.00 85.50 176 VAL A CA 1
ATOM 1425 C C . VAL A 1 176 ? -14.057 10.033 -10.431 1.00 85.50 176 VAL A C 1
ATOM 1427 O O . VAL A 1 176 ? -14.215 9.841 -11.634 1.00 85.50 176 VAL A O 1
ATOM 1430 N N . ILE A 1 177 ? -15.073 10.040 -9.572 1.00 76.19 177 ILE A N 1
ATOM 1431 C CA . ILE A 1 177 ? -16.474 9.996 -10.004 1.00 76.19 177 ILE A CA 1
ATOM 1432 C C . ILE A 1 177 ? -16.934 11.446 -10.144 1.00 76.19 177 ILE A C 1
ATOM 1434 O O . ILE A 1 177 ? -16.939 12.181 -9.157 1.00 76.19 177 ILE A O 1
ATOM 1438 N N . LEU A 1 178 ? -17.230 11.870 -11.377 1.00 55.31 178 LEU A N 1
ATOM 1439 C CA . LEU A 1 178 ? -17.513 13.274 -11.701 1.00 55.31 178 LEU A CA 1
ATOM 1440 C C . LEU A 1 178 ? -18.973 13.690 -11.464 1.00 55.31 178 LEU A C 1
ATOM 1442 O O . LEU A 1 178 ? -19.223 14.887 -11.386 1.00 55.31 178 LEU A O 1
ATOM 1446 N N . TYR A 1 179 ? -19.920 12.761 -11.296 1.00 51.78 179 TYR A N 1
ATOM 1447 C CA . TYR A 1 179 ? -21.330 13.094 -11.063 1.00 51.78 179 TYR A CA 1
ATOM 1448 C C . TYR A 1 179 ? -22.064 12.021 -10.250 1.00 51.78 179 TYR A C 1
ATOM 1450 O O . TYR A 1 179 ? -21.851 10.829 -10.450 1.00 51.78 179 TYR A O 1
ATOM 1458 N N . ASP A 1 180 ? -22.977 12.471 -9.388 1.00 47.41 180 ASP A N 1
ATOM 1459 C CA . ASP A 1 180 ? -23.841 11.684 -8.490 1.00 47.41 180 ASP A CA 1
ATOM 1460 C C . ASP A 1 180 ? -25.005 10.985 -9.239 1.00 47.41 180 ASP A C 1
ATOM 1462 O O . ASP A 1 180 ? -26.137 10.920 -8.767 1.00 47.41 180 ASP A O 1
ATOM 1466 N N . TYR A 1 181 ? -24.757 10.472 -10.449 1.00 44.03 181 TYR A N 1
ATOM 1467 C CA . TYR A 1 181 ? -25.723 9.651 -11.194 1.00 44.03 181 TYR A CA 1
ATOM 1468 C C . TYR A 1 181 ? -25.507 8.159 -10.912 1.00 44.03 181 TYR A C 1
ATOM 1470 O O . TYR A 1 181 ? -25.477 7.341 -11.825 1.00 44.03 181 TYR A O 1
ATOM 1478 N N . ALA A 1 182 ? -25.348 7.775 -9.646 1.00 44.09 182 ALA A N 1
ATOM 1479 C CA . ALA A 1 182 ? -25.315 6.366 -9.266 1.00 44.09 182 ALA A CA 1
ATOM 1480 C C . ALA A 1 182 ? -26.747 5.859 -9.042 1.00 44.09 182 ALA A C 1
ATOM 1482 O O . ALA A 1 182 ? -27.188 5.651 -7.913 1.00 44.09 182 ALA A O 1
ATOM 1483 N N . ASN A 1 183 ? -27.493 5.671 -10.132 1.00 42.41 183 ASN A N 1
ATOM 1484 C CA . ASN A 1 183 ? -28.688 4.837 -10.123 1.00 42.41 183 ASN A CA 1
ATOM 1485 C C . ASN A 1 183 ? -28.451 3.616 -11.018 1.00 42.41 183 ASN A C 1
ATOM 1487 O O . ASN A 1 183 ? -28.134 3.756 -12.194 1.00 42.41 183 ASN A O 1
ATOM 1491 N N . ILE A 1 184 ? -28.719 2.443 -10.430 1.00 41.81 184 ILE A N 1
ATOM 1492 C CA . ILE A 1 184 ? -28.840 1.113 -11.049 1.00 41.81 184 ILE A CA 1
ATOM 1493 C C . ILE A 1 184 ? -27.509 0.369 -11.258 1.00 41.81 184 ILE A C 1
ATOM 1495 O O . ILE A 1 184 ? -27.098 0.125 -12.375 1.00 41.81 184 ILE A O 1
ATOM 1499 N N . PHE A 1 185 ? -26.866 -0.033 -10.159 1.00 41.88 185 PHE A N 1
ATOM 1500 C CA . PHE A 1 185 ? -26.380 -1.403 -9.893 1.00 41.88 185 PHE A CA 1
ATOM 1501 C C . PHE A 1 185 ? -25.873 -1.414 -8.441 1.00 41.88 185 PHE A C 1
ATOM 1503 O O . PHE A 1 185 ? -24.700 -1.202 -8.148 1.00 41.88 185 PHE A O 1
ATOM 1510 N N . MET A 1 186 ? -26.796 -1.573 -7.485 1.00 43.03 186 MET A N 1
ATOM 1511 C CA . MET A 1 186 ? -26.435 -1.665 -6.069 1.00 43.03 186 MET A CA 1
ATOM 1512 C C . MET A 1 186 ? -25.759 -3.012 -5.800 1.00 43.03 186 MET A C 1
ATOM 1514 O O . MET A 1 186 ? -26.406 -3.995 -5.436 1.00 43.03 186 MET A O 1
ATOM 1518 N N . TYR A 1 187 ? -24.437 -3.054 -5.923 1.00 53.66 187 TYR A N 1
ATOM 1519 C CA . TYR A 1 187 ? -23.666 -4.063 -5.218 1.00 53.66 187 TYR A CA 1
ATOM 1520 C C . TYR A 1 187 ? -23.773 -3.786 -3.713 1.00 53.66 187 TYR A C 1
ATOM 1522 O O . TYR A 1 187 ? -23.608 -2.653 -3.258 1.00 53.66 187 TYR A O 1
ATOM 1530 N N . SER A 1 188 ? -24.029 -4.826 -2.917 1.00 57.12 188 SER A N 1
ATOM 1531 C CA . SER A 1 188 ? -24.179 -4.752 -1.450 1.00 57.12 188 SER A CA 1
ATOM 1532 C C .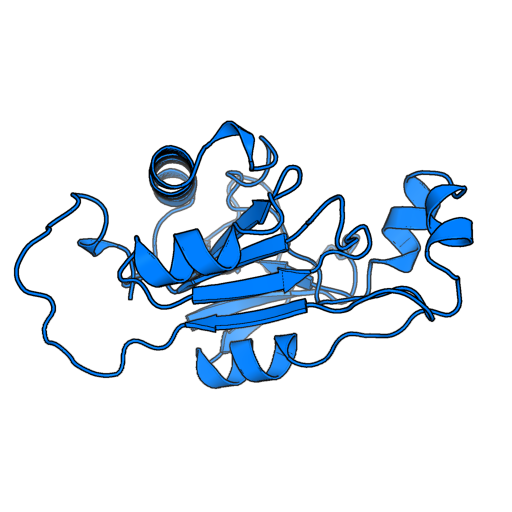 SER A 1 188 ? -23.041 -3.989 -0.741 1.00 57.12 188 SER A C 1
ATOM 1534 O O . SER A 1 188 ? -23.242 -3.414 0.333 1.00 57.12 188 SER A O 1
ATOM 1536 N N . PHE A 1 189 ? -21.851 -3.942 -1.349 1.00 65.88 189 PHE A N 1
ATOM 1537 C CA . PHE A 1 189 ? -20.669 -3.301 -0.782 1.00 65.88 189 PHE A CA 1
ATOM 1538 C C . PHE A 1 189 ? -20.495 -1.822 -1.117 1.00 65.88 189 PHE A C 1
ATOM 1540 O O . PHE A 1 189 ? -19.736 -1.157 -0.413 1.00 65.88 189 PHE A O 1
ATOM 1547 N N . ALA A 1 190 ? -21.187 -1.290 -2.130 1.00 61.56 190 ALA A N 1
ATOM 1548 C CA . ALA A 1 190 ? -21.023 0.101 -2.560 1.00 61.56 190 ALA A CA 1
ATOM 1549 C C . ALA A 1 190 ? -21.257 1.092 -1.404 1.00 61.56 190 ALA A C 1
ATOM 1551 O O . ALA A 1 190 ? -20.582 2.108 -1.312 1.00 61.56 190 ALA A O 1
ATOM 1552 N N . ARG A 1 191 ? -22.099 0.728 -0.423 1.00 66.75 191 ARG A N 1
ATOM 1553 C CA . ARG A 1 191 ? -22.333 1.516 0.803 1.00 66.75 191 ARG A CA 1
ATOM 1554 C C . ARG A 1 191 ? -21.086 1.789 1.658 1.00 66.75 191 ARG A C 1
ATOM 1556 O O . ARG A 1 191 ? -21.159 2.581 2.593 1.00 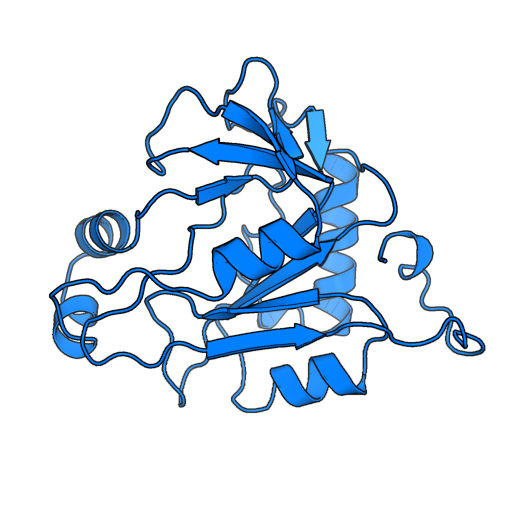66.75 191 ARG A O 1
ATOM 1563 N N . PHE A 1 192 ? -19.984 1.076 1.425 1.00 73.31 192 PHE A N 1
ATOM 1564 C CA . PHE A 1 192 ? -18.735 1.243 2.166 1.00 73.31 192 PHE A CA 1
ATOM 1565 C C . PHE A 1 192 ? -17.691 2.069 1.411 1.00 73.31 192 PHE A C 1
ATOM 1567 O O . PHE A 1 192 ? -16.684 2.420 2.024 1.00 73.31 192 PHE A O 1
ATOM 1574 N N . LEU A 1 193 ? -17.890 2.373 0.126 1.00 76.44 193 LEU A N 1
ATOM 1575 C CA . LEU A 1 193 ? -16.902 3.025 -0.743 1.00 76.44 193 LEU A CA 1
ATOM 1576 C C . LEU A 1 193 ? -17.411 4.407 -1.194 1.00 76.44 193 LEU A C 1
ATOM 1578 O O . LEU A 1 193 ? -18.620 4.618 -1.256 1.00 76.44 193 LEU A O 1
ATOM 1582 N N . TYR A 1 194 ? -16.491 5.344 -1.448 1.00 63.12 194 TYR A N 1
ATOM 1583 C CA . TYR A 1 194 ? -16.785 6.692 -1.971 1.00 63.12 194 TYR A CA 1
ATOM 1584 C C . 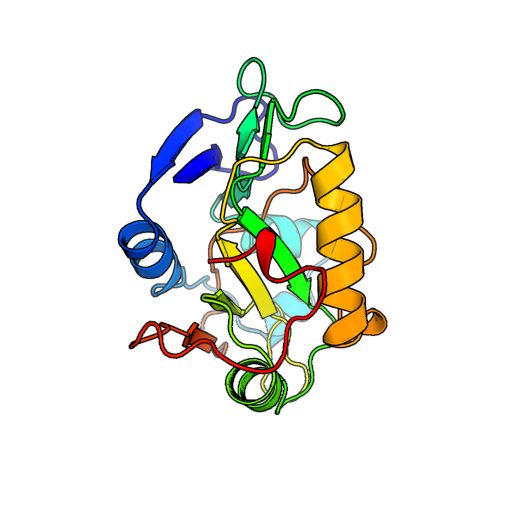TYR A 1 194 ? -16.704 6.789 -3.494 1.00 63.12 194 TYR A C 1
ATOM 1586 O O . TYR A 1 194 ? -16.055 5.917 -4.110 1.00 63.12 194 TYR A O 1
#

Sequence (194 aa):
MKIAVGNSRMDKKWKNKDISWEDFCARVKTTQRTTETVEEYRKLKRGQQDDIKDVGGFVGGHLKGGRRKKGNVLCRSLLTLDMDYGRPDIWEQISMLFDFKCCVYSTHKHTPENPRLRLIVPLAREISEEEYAAVGRMVAKEIGIDLFDDTTYEAHRLMYWPSTSSNGEFVINVKVILYDYANIFMYSFARFLY

Nearest PDB structures (foldseek):
  7kii-assembly1_A  TM=4.259E-01  e=2.457E+00  Muscovy duck circovirus
  7apd-assembly1_H  TM=4.969E-01  e=6.837E+00  Bovine papillomavirus
  7kij-assembly2_A  TM=4.168E-01  e=4.764E+00  Muscovy duck circovirus
  1r9w-assembly1_A  TM=3.533E-01  e=9.239E+00  human papillomavirus 18
  5n0l-assembly1_F  TM=2.630E-01  e=8.699E+00  Clostridioides difficile

pLDDT: mean 93.01, std 12.6, range [41.81, 98.69]

Solvent-accessible surface area (backbone atoms only — not comparable to full-atom values): 10481 Å² total; per-residue (Å²): 82,39,29,17,38,33,74,36,90,82,52,70,67,30,49,62,48,76,44,55,72,66,58,50,51,60,59,56,72,52,63,47,72,44,88,49,37,55,73,57,50,69,72,46,56,70,69,58,44,52,57,71,43,43,74,7,29,34,26,45,13,34,39,51,90,20,28,80,39,86,94,21,43,70,29,30,25,35,49,61,40,43,23,69,57,39,52,79,59,46,64,60,49,48,70,73,75,46,100,52,34,33,36,38,35,34,41,61,79,26,39,80,92,48,27,19,35,33,44,35,30,50,33,61,49,76,34,45,49,69,51,39,29,54,53,44,51,52,55,31,53,76,79,43,47,85,26,39,47,88,66,41,42,42,60,50,47,69,46,64,44,39,26,30,28,59,78,44,69,83,50,72,53,74,49,76,79,92,67,94,74,86,76,90,77,87,54,91,62,55,83,46,45,68